Protein AF-T1DB58-F1 (afdb_monomer)

Secondary structure (DSSP, 8-state):
--HHHHS-HHHHHHHHHHHHHHHHHHHHTSTTTT-S-SSHHHHHHHHHHHHHH-SS--S-------TTSS----S-GGGG-HHHHHTTSSPPPHHHHHHHHHHHHHHHHHHHHHHHHHHHHHHHTTTTTEEEEEEE-S---EESGGG-EES-SS--HHHH---EEEEEEETTEE-S------S---GGGHHHHHHHHHT-

InterPro domains:
  IPR000917 Sulfatase, N-terminal [PF00884] (45-165)
  IPR017850 Alkaline-phosphatase-like, core domain superfamily [G3DSA:3.40.720.10] (11-200)
  IPR017850 Alkaline-phosphatase-like, core domain superfamily [SSF53649] (37-194)
  IPR052701 Glycosaminoglycan & Ulvan Degrading Sulfatases [PTHR43751] (24-197)

pLDDT: mean 89.97, std 7.17, range [60.62, 98.44]

Mean predicted aligned error: 5.88 Å

Foldseek 3Di:
DDPCVVDPPVVVLVVVLVVLQVVLVVLLPDPQLADQANCLVVQLVVLLVVLVVDPDQDPDDDDDGCNLADRFNDPRSSLSVQVCCLVVSDNDDPVSLVRRVVSSVSSVVSVVVSVVSSVVSCLVSCNQQFDKDWDKDPWAADSCVVSHGGQDPDCDCRTPVMDIDIFGHHRSDTPDDDDDDPDDDDPVCVVVVVVVVSVD

Structure (mmCIF, N/CA/C/O backbone):
data_AF-T1DB58-F1
#
_entry.id   AF-T1DB58-F1
#
loop_
_atom_site.group_PDB
_atom_site.id
_atom_site.type_symbol
_atom_site.label_atom_id
_atom_site.label_alt_id
_atom_site.label_comp_id
_atom_site.label_asym_id
_atom_site.label_entity_id
_atom_site.label_seq_id
_atom_site.pdbx_PDB_ins_code
_atom_site.Cartn_x
_atom_site.Cartn_y
_atom_site.Cartn_z
_atom_site.occupancy
_atom_site.B_iso_or_equiv
_atom_site.auth_seq_id
_atom_site.auth_comp_id
_atom_site.auth_asym_id
_atom_site.auth_atom_id
_atom_site.pdbx_PDB_model_num
ATOM 1 N N . CYS A 1 1 ? 6.292 19.773 -40.927 1.00 60.62 1 CYS A N 1
ATOM 2 C CA . CYS A 1 1 ? 7.443 18.849 -40.973 1.00 60.62 1 CYS A CA 1
ATOM 3 C C . CYS A 1 1 ? 7.773 18.470 -39.534 1.00 60.62 1 CYS A C 1
ATOM 5 O O . CYS A 1 1 ? 8.140 19.358 -38.776 1.00 60.62 1 CYS A O 1
ATOM 7 N N . THR A 1 2 ? 7.511 17.235 -39.106 1.00 72.69 2 THR A N 1
ATOM 8 C CA . THR A 1 2 ? 7.819 16.791 -37.736 1.00 72.69 2 THR A CA 1
ATOM 9 C C . THR A 1 2 ? 9.251 16.266 -37.673 1.00 72.69 2 THR A C 1
ATOM 11 O O . THR A 1 2 ? 9.782 15.791 -38.675 1.00 72.69 2 THR A O 1
ATOM 14 N N . LEU A 1 3 ? 9.875 16.316 -36.494 1.00 69.31 3 LEU A N 1
ATOM 15 C CA . LEU A 1 3 ? 11.203 15.729 -36.254 1.00 69.31 3 LEU A CA 1
ATOM 16 C C . LEU A 1 3 ? 11.283 14.259 -36.704 1.00 69.31 3 LEU A C 1
ATOM 18 O O . LEU A 1 3 ? 12.296 13.851 -37.264 1.00 69.31 3 LEU A O 1
ATOM 22 N N . SER A 1 4 ? 10.192 13.501 -36.548 1.00 70.75 4 SER A N 1
ATOM 23 C CA . SER A 1 4 ? 10.060 12.105 -36.993 1.00 70.75 4 SER A CA 1
ATOM 24 C C . SER A 1 4 ? 10.168 11.908 -38.508 1.00 70.75 4 SER A C 1
ATOM 26 O O . SER A 1 4 ? 10.484 10.814 -38.955 1.00 70.75 4 SER A O 1
ATOM 28 N N . ASN A 1 5 ? 9.901 12.949 -39.302 1.00 76.00 5 ASN A N 1
ATOM 29 C CA . ASN A 1 5 ? 9.994 12.894 -40.764 1.00 76.00 5 ASN A CA 1
ATOM 30 C C . ASN A 1 5 ? 11.391 13.287 -41.268 1.00 76.00 5 ASN A C 1
ATOM 32 O O . ASN A 1 5 ? 11.675 13.139 -42.451 1.00 76.00 5 ASN A O 1
ATOM 36 N N . ILE A 1 6 ? 12.237 13.828 -40.384 1.00 80.00 6 ILE A N 1
ATOM 37 C CA . ILE A 1 6 ? 13.576 14.340 -40.702 1.00 80.00 6 ILE A CA 1
ATOM 38 C C . ILE A 1 6 ? 14.654 13.395 -40.159 1.00 80.00 6 ILE A C 1
ATOM 40 O O . ILE A 1 6 ? 15.687 13.204 -40.796 1.00 80.00 6 ILE A O 1
ATOM 44 N N . ILE A 1 7 ? 14.423 12.796 -38.989 1.00 79.25 7 ILE A N 1
ATOM 45 C CA . ILE A 1 7 ? 15.379 11.925 -38.304 1.00 79.25 7 ILE A CA 1
ATOM 46 C C . ILE A 1 7 ? 14.847 10.482 -38.323 1.00 79.25 7 ILE A C 1
ATOM 48 O O . ILE A 1 7 ? 13.718 10.263 -37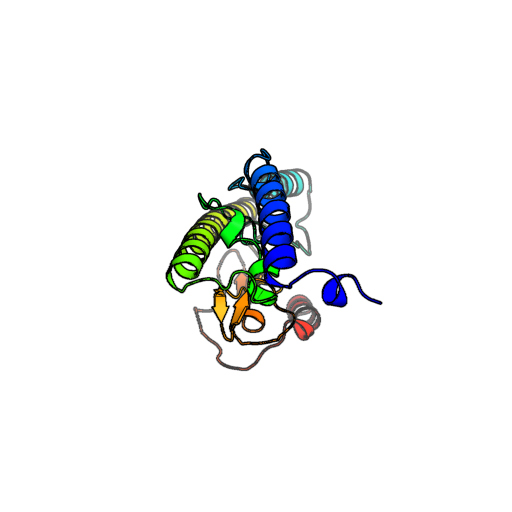.882 1.00 79.25 7 ILE A O 1
ATOM 52 N N . PRO A 1 8 ? 15.642 9.490 -38.775 1.00 86.19 8 PRO A N 1
ATOM 53 C CA . PRO A 1 8 ? 15.274 8.077 -38.704 1.00 86.19 8 PRO A CA 1
ATOM 54 C C . PRO A 1 8 ? 14.844 7.648 -37.294 1.00 86.19 8 PRO A C 1
ATOM 56 O O . PRO A 1 8 ? 15.510 7.991 -36.313 1.00 86.19 8 PRO A O 1
ATOM 59 N N . SER A 1 9 ? 13.782 6.841 -37.192 1.00 82.25 9 SER A N 1
ATOM 60 C CA . SER A 1 9 ? 13.232 6.353 -35.914 1.00 82.25 9 SER A CA 1
ATOM 61 C C . SER A 1 9 ? 14.290 5.697 -35.026 1.00 82.25 9 SER A C 1
ATOM 63 O O . SER A 1 9 ? 14.399 6.044 -33.858 1.00 82.25 9 SER A O 1
ATOM 65 N N . LEU A 1 10 ? 15.173 4.875 -35.601 1.00 83.94 10 LEU A N 1
ATOM 66 C CA . LEU A 1 10 ? 16.280 4.229 -34.883 1.00 83.94 10 LEU A CA 1
ATOM 67 C C . LEU A 1 10 ? 17.203 5.222 -34.152 1.00 83.94 10 LEU A C 1
ATOM 69 O O . LEU A 1 10 ? 17.728 4.920 -33.078 1.00 83.94 10 LEU A O 1
ATOM 73 N N . ILE A 1 11 ? 17.416 6.413 -34.720 1.00 85.69 11 ILE A N 1
ATOM 74 C CA . ILE A 1 11 ? 18.235 7.456 -34.090 1.00 85.69 11 ILE A CA 1
ATOM 75 C C . ILE A 1 11 ? 17.457 8.106 -32.943 1.00 85.69 11 ILE A C 1
ATOM 77 O O . ILE A 1 11 ? 18.017 8.288 -31.860 1.00 85.69 11 ILE A O 1
ATOM 81 N N . LEU A 1 12 ? 16.171 8.408 -33.152 1.00 83.94 12 LEU A N 1
ATOM 82 C CA . LEU A 1 12 ? 15.295 8.965 -32.118 1.00 83.94 12 LEU A CA 1
ATOM 83 C C . LEU A 1 12 ? 15.146 8.007 -30.928 1.00 83.94 12 LEU A C 1
ATOM 85 O O . LEU A 1 12 ? 15.305 8.440 -29.787 1.00 83.94 12 LEU A O 1
ATOM 89 N N . ASP A 1 13 ? 14.957 6.714 -31.184 1.00 88.75 13 ASP A N 1
ATOM 90 C CA . ASP A 1 13 ? 14.854 5.669 -30.163 1.00 88.75 13 ASP A CA 1
ATOM 91 C C . ASP A 1 13 ? 16.155 5.554 -29.365 1.00 88.75 13 ASP A C 1
ATOM 93 O O . ASP A 1 13 ? 16.144 5.550 -28.134 1.00 88.75 13 ASP A O 1
ATOM 97 N N . SER A 1 14 ? 17.307 5.558 -30.045 1.00 88.75 14 SER A N 1
ATOM 98 C CA . SER A 1 14 ? 18.619 5.542 -29.387 1.00 88.75 14 SER A CA 1
ATOM 99 C C . SER A 1 14 ? 18.835 6.766 -28.491 1.00 88.75 14 SER A C 1
ATOM 101 O O . SER A 1 14 ? 19.331 6.644 -27.365 1.00 88.75 14 SER A O 1
ATOM 103 N N . MET A 1 15 ? 18.444 7.957 -28.959 1.00 88.06 15 MET A N 1
ATOM 104 C CA . MET A 1 15 ? 18.504 9.190 -28.169 1.00 88.06 15 MET A CA 1
ATOM 105 C C . MET A 1 15 ? 17.563 9.132 -26.963 1.00 88.06 15 MET A C 1
ATOM 107 O O . MET A 1 15 ? 17.976 9.480 -25.853 1.00 88.06 15 MET A O 1
ATOM 111 N N . TYR A 1 16 ? 16.334 8.651 -27.158 1.00 89.69 16 TYR A N 1
ATOM 112 C CA . TYR A 1 16 ? 15.346 8.505 -26.097 1.00 89.69 16 TYR A CA 1
ATOM 113 C C . TYR A 1 16 ? 15.821 7.516 -25.029 1.00 89.69 16 TYR A C 1
ATOM 115 O O . TYR A 1 16 ? 15.868 7.870 -23.854 1.00 89.69 16 TYR A O 1
ATOM 123 N N . ILE A 1 17 ? 16.301 6.331 -25.418 1.00 89.50 17 ILE A N 1
ATOM 124 C CA . ILE A 1 17 ? 16.874 5.340 -24.494 1.00 89.50 17 ILE A CA 1
ATOM 125 C C . ILE A 1 17 ? 18.026 5.948 -23.688 1.00 89.50 17 ILE A C 1
ATOM 127 O O . ILE A 1 17 ? 18.074 5.775 -22.471 1.00 89.50 17 ILE A O 1
ATOM 131 N N . LYS A 1 18 ? 18.955 6.676 -24.324 1.00 90.00 18 LYS A N 1
ATOM 132 C CA . LYS A 1 18 ? 20.074 7.326 -23.615 1.00 90.00 18 LYS A CA 1
ATOM 133 C C . LYS A 1 18 ? 19.585 8.342 -22.582 1.00 90.00 18 LYS A C 1
ATOM 135 O O . LYS A 1 18 ? 20.097 8.358 -21.462 1.00 90.00 18 LYS A O 1
ATOM 140 N N . LEU A 1 19 ? 18.593 9.160 -22.938 1.00 90.31 19 LEU A N 1
ATOM 141 C CA . LEU A 1 19 ? 17.983 10.126 -22.023 1.00 90.31 19 LEU A CA 1
ATOM 142 C C . LEU A 1 19 ? 17.326 9.416 -20.833 1.00 90.31 19 LEU A C 1
ATOM 144 O O . LEU A 1 19 ? 17.635 9.729 -19.683 1.00 90.31 19 LEU A O 1
ATOM 148 N N . ARG A 1 20 ? 16.477 8.422 -21.106 1.00 90.50 20 ARG A N 1
ATOM 149 C CA . ARG A 1 20 ? 15.757 7.646 -20.090 1.00 90.50 20 ARG A CA 1
ATOM 150 C C . ARG A 1 20 ? 16.713 6.879 -19.171 1.00 90.50 20 ARG A C 1
ATOM 152 O O . ARG A 1 20 ? 16.542 6.941 -17.961 1.00 90.50 20 ARG A O 1
ATOM 159 N N . LYS A 1 21 ? 17.790 6.280 -19.700 1.00 86.69 21 LYS A N 1
ATOM 160 C CA . LYS A 1 21 ? 18.876 5.667 -18.903 1.00 86.69 21 LYS A CA 1
ATOM 161 C C . LYS A 1 21 ? 19.520 6.658 -17.940 1.00 86.69 21 LYS A C 1
ATOM 163 O O . LYS A 1 21 ? 19.723 6.335 -16.774 1.00 86.69 21 LYS A O 1
ATOM 168 N N . LYS A 1 22 ? 19.839 7.867 -18.413 1.00 87.06 22 LYS A N 1
ATOM 169 C CA . LYS A 1 22 ? 20.440 8.911 -17.571 1.00 87.06 22 LYS A CA 1
ATOM 170 C C . LYS A 1 22 ? 19.492 9.336 -16.446 1.00 87.06 22 LYS A C 1
ATOM 172 O O . LYS A 1 22 ? 19.934 9.489 -15.310 1.00 87.06 22 LYS A O 1
ATOM 177 N N . MET A 1 23 ? 18.202 9.487 -16.750 1.00 86.00 23 MET A N 1
ATOM 178 C CA . MET A 1 23 ? 17.174 9.801 -15.752 1.00 86.00 23 MET A CA 1
ATOM 179 C C . MET A 1 23 ? 17.003 8.664 -14.739 1.00 86.00 23 MET A C 1
ATOM 181 O O . MET A 1 23 ? 17.049 8.915 -13.540 1.00 86.00 23 MET A O 1
ATOM 185 N N . ALA A 1 24 ? 16.879 7.419 -15.207 1.00 83.62 24 ALA A N 1
ATOM 186 C CA . ALA A 1 24 ? 16.743 6.239 -14.358 1.00 83.62 24 ALA A CA 1
ATOM 187 C C . ALA A 1 24 ? 17.937 6.086 -13.407 1.00 83.62 24 ALA A C 1
ATOM 189 O O . ALA A 1 24 ? 17.740 5.870 -12.216 1.00 83.62 24 ALA A O 1
ATOM 190 N N . LYS A 1 25 ? 19.164 6.299 -13.905 1.00 80.25 25 LYS A N 1
ATOM 191 C CA . LYS A 1 25 ? 20.378 6.304 -13.082 1.00 80.25 25 LYS A CA 1
ATOM 192 C C . LYS A 1 25 ? 20.322 7.376 -11.987 1.00 80.25 25 LYS A C 1
ATOM 194 O O . LYS A 1 25 ? 20.502 7.062 -10.815 1.00 80.25 25 LYS A O 1
ATOM 199 N N . SER A 1 26 ? 19.987 8.616 -12.347 1.00 79.69 26 SER A N 1
ATOM 200 C CA . SER A 1 26 ? 19.846 9.709 -11.373 1.00 79.69 26 SER A CA 1
ATOM 201 C C . SER A 1 26 ? 18.793 9.412 -10.302 1.00 79.69 26 SER A C 1
ATOM 203 O O . SER A 1 26 ? 18.966 9.799 -9.151 1.00 79.69 26 SER A O 1
ATOM 205 N N . VAL A 1 27 ? 17.701 8.742 -10.675 1.00 75.06 27 VAL A N 1
ATOM 206 C CA . VAL A 1 27 ? 16.652 8.320 -9.744 1.00 75.06 27 VAL A CA 1
ATOM 207 C C . VAL A 1 27 ? 17.150 7.177 -8.855 1.00 75.06 27 VAL A C 1
ATOM 209 O O . VAL A 1 27 ? 16.931 7.228 -7.650 1.00 75.06 27 VAL A O 1
ATOM 212 N N . SER A 1 28 ? 17.870 6.192 -9.395 1.00 73.81 28 SER A N 1
ATOM 213 C CA . SER A 1 28 ? 18.427 5.076 -8.614 1.00 73.81 28 SER A CA 1
ATOM 214 C C . SER A 1 28 ? 19.486 5.487 -7.592 1.00 73.81 28 SER A C 1
ATOM 216 O O . SER A 1 28 ? 19.578 4.884 -6.529 1.00 73.81 28 SER A O 1
ATOM 218 N N . GLU A 1 29 ? 20.262 6.527 -7.901 1.00 76.69 29 GLU A N 1
ATOM 219 C CA . GLU A 1 29 ? 21.313 7.067 -7.030 1.00 76.69 29 GLU A CA 1
ATOM 220 C C . GLU A 1 29 ? 20.755 8.036 -5.974 1.00 76.69 29 GLU A C 1
ATOM 222 O O . GLU A 1 29 ? 21.476 8.464 -5.073 1.00 76.69 29 GLU A O 1
ATOM 227 N N . SER A 1 30 ? 19.469 8.389 -6.063 1.00 75.88 30 SER A N 1
ATOM 228 C CA . SER A 1 30 ? 18.805 9.216 -5.061 1.00 75.88 30 SER A CA 1
ATOM 229 C C . SER A 1 30 ? 18.588 8.415 -3.771 1.00 75.88 30 SER A C 1
ATOM 231 O O . SER A 1 30 ? 18.045 7.307 -3.787 1.00 75.88 30 SER A O 1
ATOM 233 N N . ASN A 1 31 ? 18.979 9.003 -2.636 1.00 62.38 31 ASN A N 1
ATOM 234 C CA . ASN A 1 31 ? 18.965 8.343 -1.327 1.00 62.38 31 ASN A CA 1
ATOM 235 C C . ASN A 1 31 ? 17.578 7.852 -0.878 1.00 62.38 31 ASN A C 1
ATOM 237 O O . ASN A 1 31 ? 17.508 7.013 0.018 1.00 62.38 31 ASN A O 1
ATOM 241 N N . ASP A 1 32 ? 16.489 8.359 -1.463 1.00 68.19 32 ASP A N 1
ATOM 242 C CA . ASP A 1 32 ? 15.117 8.066 -1.034 1.00 68.19 32 ASP A CA 1
ATOM 243 C C . ASP A 1 32 ? 14.381 7.060 -1.929 1.00 68.19 32 ASP A C 1
ATOM 245 O O . ASP A 1 32 ? 13.476 6.373 -1.454 1.00 68.19 32 ASP A O 1
ATOM 249 N N . THR A 1 33 ? 14.780 6.915 -3.196 1.00 67.25 33 THR A N 1
ATOM 250 C CA . THR A 1 33 ? 14.003 6.175 -4.210 1.00 67.25 33 THR A CA 1
ATOM 251 C C . THR A 1 33 ? 13.763 4.719 -3.820 1.00 67.25 33 THR A C 1
ATOM 253 O O . THR A 1 33 ? 12.646 4.206 -3.932 1.00 67.25 33 THR A O 1
ATOM 256 N N . TYR A 1 34 ? 14.809 4.045 -3.345 1.00 77.81 34 TYR A N 1
ATOM 257 C CA . TYR A 1 34 ? 14.770 2.617 -3.037 1.00 77.81 34 TYR A CA 1
ATOM 258 C C . TYR A 1 34 ? 14.712 2.313 -1.547 1.00 77.81 34 TYR A C 1
ATOM 260 O O . TYR A 1 34 ? 14.799 1.143 -1.172 1.00 77.81 34 TYR A O 1
ATOM 268 N N . LYS A 1 35 ? 14.498 3.317 -0.687 1.00 83.50 35 LYS A N 1
ATOM 269 C CA . LYS A 1 35 ? 14.331 3.074 0.750 1.00 83.50 35 LYS A CA 1
ATOM 270 C C . LYS A 1 35 ? 13.250 2.032 0.985 1.00 83.50 35 LYS A C 1
ATOM 272 O O . LYS A 1 35 ? 12.155 2.139 0.432 1.00 83.50 35 LYS A O 1
ATOM 277 N N . LEU A 1 36 ? 13.582 1.009 1.774 1.00 86.75 36 LEU A N 1
ATOM 278 C CA . LEU A 1 36 ? 12.643 -0.054 2.124 1.00 86.75 36 LEU A CA 1
ATOM 279 C C . LEU A 1 36 ? 11.459 0.517 2.917 1.00 86.75 36 LEU A C 1
ATOM 281 O O . LEU A 1 36 ? 10.307 0.283 2.569 1.00 86.75 36 LEU A O 1
ATOM 285 N N . ASP A 1 37 ? 11.768 1.334 3.928 1.00 92.31 37 ASP A N 1
ATOM 286 C CA . ASP A 1 37 ? 10.782 2.124 4.660 1.00 92.31 37 ASP A CA 1
ATOM 287 C C . ASP A 1 37 ? 10.493 3.435 3.928 1.00 92.31 37 ASP A C 1
ATOM 289 O O . ASP A 1 37 ? 11.397 4.255 3.748 1.00 92.31 37 ASP A O 1
ATOM 293 N N . ARG A 1 38 ? 9.234 3.635 3.536 1.00 91.31 38 ARG A N 1
ATOM 294 C CA . ARG A 1 38 ? 8.768 4.854 2.865 1.00 91.31 38 ARG A CA 1
ATOM 295 C C . ARG A 1 38 ? 7.853 5.690 3.759 1.00 91.31 38 ARG A C 1
ATOM 297 O O . ARG A 1 38 ? 7.027 6.451 3.270 1.00 91.31 38 ARG A O 1
ATOM 304 N N . GLY A 1 39 ? 8.010 5.560 5.074 1.00 94.00 39 GLY A N 1
ATOM 305 C CA . GLY A 1 39 ? 7.237 6.303 6.060 1.00 94.00 39 GLY A CA 1
ATOM 306 C C . GLY A 1 39 ? 6.379 5.431 6.967 1.00 94.00 39 GLY A C 1
ATOM 307 O O . GLY A 1 39 ? 5.943 5.940 7.992 1.00 94.00 39 GLY A O 1
ATOM 308 N N . SER A 1 40 ? 6.175 4.137 6.692 1.00 96.50 40 SER A N 1
ATOM 309 C CA . SER A 1 40 ? 5.395 3.246 7.574 1.00 96.50 40 SER A CA 1
ATOM 310 C C . SER A 1 40 ? 5.839 3.269 9.037 1.00 96.50 40 SER A C 1
ATOM 312 O O . SER A 1 40 ? 4.991 3.348 9.927 1.00 96.50 40 SER A O 1
ATOM 314 N N . LYS A 1 41 ? 7.148 3.253 9.330 1.00 97.12 41 LYS A N 1
ATOM 315 C CA . LYS A 1 41 ? 7.634 3.404 10.716 1.00 97.12 41 LYS A CA 1
ATOM 316 C C . LYS A 1 41 ? 7.223 4.736 11.333 1.00 97.12 41 LYS A C 1
ATOM 318 O O . LYS A 1 41 ? 6.857 4.776 12.508 1.00 97.12 41 LYS A O 1
ATOM 323 N N . LEU A 1 42 ? 7.290 5.820 10.562 1.00 97.00 42 LEU A N 1
ATOM 324 C CA . LEU A 1 42 ? 6.898 7.148 11.024 1.00 97.00 42 LEU A CA 1
ATOM 325 C C . LEU A 1 42 ? 5.381 7.230 11.244 1.00 97.00 42 LEU A C 1
ATOM 327 O O . LEU A 1 42 ? 4.956 7.718 12.287 1.00 97.00 42 LEU A O 1
ATOM 331 N N . THR A 1 43 ? 4.584 6.672 10.330 1.00 97.62 43 THR A N 1
ATOM 332 C CA . THR A 1 43 ? 3.128 6.518 10.461 1.00 97.62 43 THR A CA 1
ATOM 333 C C . THR A 1 43 ? 2.775 5.781 11.752 1.00 97.62 43 THR A C 1
ATOM 335 O O . THR A 1 43 ? 2.009 6.296 12.565 1.00 97.62 43 THR A O 1
ATOM 338 N N . ASN A 1 44 ? 3.403 4.631 12.012 1.00 98.19 44 ASN A N 1
ATOM 339 C CA . ASN A 1 44 ? 3.163 3.851 13.228 1.00 98.19 44 ASN A CA 1
ATOM 340 C C . ASN A 1 44 ? 3.609 4.599 14.495 1.00 98.19 44 ASN A C 1
ATOM 342 O O . ASN A 1 44 ? 2.931 4.554 15.522 1.00 98.19 44 ASN A O 1
ATOM 346 N N . LYS A 1 45 ? 4.731 5.326 14.435 1.00 97.94 45 LYS A N 1
ATOM 347 C CA . LYS A 1 45 ? 5.196 6.172 15.543 1.00 97.94 45 LYS A CA 1
ATOM 348 C C . LYS A 1 45 ? 4.190 7.282 15.858 1.00 97.94 45 LYS A C 1
ATOM 350 O O . LYS A 1 45 ? 3.905 7.526 17.029 1.00 97.94 45 LYS A O 1
ATOM 355 N N . HIS A 1 46 ? 3.654 7.947 14.837 1.00 96.44 46 HIS A N 1
ATOM 356 C CA . HIS A 1 46 ? 2.642 8.989 15.008 1.00 96.44 46 HIS A CA 1
ATOM 357 C C . HIS A 1 46 ? 1.330 8.425 15.553 1.00 96.44 46 HIS A C 1
ATOM 359 O O . HIS A 1 46 ? 0.748 9.045 16.438 1.00 96.44 46 HIS A O 1
ATOM 365 N N . LEU A 1 47 ? 0.915 7.234 15.109 1.00 96.31 47 LEU A N 1
ATOM 366 C CA . LEU A 1 47 ? -0.232 6.526 15.678 1.00 96.31 47 LEU A CA 1
ATOM 367 C C . LEU A 1 47 ? -0.063 6.314 17.188 1.00 96.31 47 LEU A C 1
ATOM 369 O O . LEU A 1 47 ? -0.922 6.724 17.964 1.00 96.31 47 LEU A O 1
ATOM 373 N N . LEU A 1 48 ? 1.057 5.723 17.614 1.00 96.44 48 LEU A N 1
ATOM 374 C CA . LEU A 1 48 ? 1.321 5.479 19.035 1.00 96.44 48 LEU A CA 1
ATOM 375 C C . LEU A 1 48 ? 1.355 6.787 19.837 1.00 96.44 48 LEU A C 1
ATOM 377 O O . LEU A 1 48 ? 0.752 6.881 20.903 1.00 96.44 48 LEU A O 1
ATOM 381 N N . SER A 1 49 ? 2.030 7.814 19.314 1.00 95.44 49 SER A N 1
ATOM 382 C CA . SER A 1 49 ? 2.087 9.127 19.963 1.00 95.44 49 SER A CA 1
ATOM 383 C C . SER A 1 49 ? 0.701 9.757 20.105 1.00 95.44 49 SER A C 1
ATOM 385 O O . SER A 1 49 ? 0.406 10.369 21.129 1.00 95.44 49 SER A O 1
ATOM 387 N N . TYR A 1 50 ? -0.154 9.620 19.093 1.00 94.44 50 TYR A N 1
ATOM 388 C CA . TYR A 1 50 ? -1.522 10.120 19.135 1.00 94.44 50 TYR A CA 1
ATOM 389 C C . TYR A 1 50 ? -2.340 9.399 20.214 1.00 94.44 50 TYR A C 1
ATOM 391 O O . TYR A 1 50 ? -2.949 10.055 21.056 1.00 94.44 50 TYR A O 1
ATOM 399 N N . LEU A 1 51 ? -2.293 8.066 20.251 1.00 94.31 51 LEU A N 1
ATOM 400 C CA . LEU A 1 51 ? -3.061 7.266 21.210 1.00 94.31 51 LEU A CA 1
ATOM 401 C C . LEU A 1 51 ? -2.610 7.486 22.661 1.00 94.31 51 LEU A C 1
ATOM 403 O O . LEU A 1 51 ? -3.442 7.500 23.557 1.00 94.31 51 LEU A O 1
ATOM 407 N N . ASN A 1 52 ? -1.321 7.748 22.894 1.00 92.44 52 ASN A N 1
ATOM 408 C CA . ASN A 1 52 ? -0.800 8.037 24.235 1.00 92.44 52 ASN A CA 1
ATOM 409 C C . ASN A 1 52 ? -1.154 9.440 24.759 1.00 92.44 52 ASN A C 1
ATOM 411 O O . ASN A 1 52 ? -0.987 9.702 25.946 1.00 92.44 52 ASN A O 1
ATOM 415 N N . THR A 1 53 ? -1.581 10.365 23.894 1.00 89.31 53 THR A N 1
ATOM 416 C CA . THR A 1 53 ? -1.855 11.766 24.279 1.00 89.31 53 THR A CA 1
ATOM 417 C C . THR A 1 53 ? -3.341 12.079 24.426 1.00 89.31 53 THR A C 1
ATOM 419 O O . THR A 1 53 ? -3.695 13.173 24.866 1.00 89.31 53 THR A O 1
ATOM 422 N N . LYS A 1 54 ? -4.227 11.153 24.048 1.00 80.75 54 LYS A N 1
ATOM 423 C CA . LYS A 1 54 ? -5.678 11.347 24.093 1.00 80.75 54 LYS A CA 1
ATOM 424 C C . LYS A 1 54 ? -6.297 10.521 25.213 1.00 80.75 54 LYS A C 1
ATOM 426 O O . LYS A 1 54 ? -5.996 9.347 25.367 1.00 80.75 54 LYS A O 1
ATOM 431 N N . ASN A 1 55 ? -7.209 11.149 25.955 1.00 75.50 55 ASN A N 1
ATOM 432 C CA . ASN A 1 55 ? -7.974 10.486 27.016 1.00 75.50 55 ASN A CA 1
ATOM 433 C C . ASN A 1 55 ? -9.149 9.659 26.472 1.00 75.50 55 ASN A C 1
ATOM 435 O O . ASN A 1 55 ? -9.695 8.826 27.188 1.00 75.50 55 ASN A O 1
ATOM 439 N N . GLU A 1 56 ? -9.548 9.891 25.220 1.00 80.12 56 GLU A N 1
ATOM 440 C CA . GLU A 1 56 ? -10.651 9.188 24.571 1.00 80.12 56 GLU A CA 1
ATOM 441 C C . GLU A 1 56 ? -10.151 8.366 23.386 1.00 80.12 56 GLU A C 1
ATOM 443 O O . GLU A 1 56 ? -9.260 8.789 22.644 1.00 80.12 56 GLU A O 1
ATOM 448 N N . SER A 1 57 ? -10.768 7.200 23.185 1.00 80.19 57 SER A N 1
ATOM 449 C CA . SER A 1 57 ? -10.485 6.356 22.024 1.00 80.19 57 SER A CA 1
ATOM 450 C C . SER A 1 57 ? -11.001 7.012 20.736 1.00 80.19 57 SER A C 1
ATOM 452 O O . SER A 1 57 ? -12.158 7.450 20.698 1.00 80.19 57 SER A O 1
ATOM 454 N N . PRO A 1 58 ? -10.189 7.067 19.663 1.00 86.88 58 PRO A N 1
ATOM 455 C CA . PRO A 1 58 ? -10.617 7.645 18.395 1.00 86.88 58 PRO A CA 1
ATOM 456 C C . PRO A 1 58 ? -11.780 6.855 17.793 1.00 86.88 58 PRO A C 1
ATOM 458 O O . PRO A 1 58 ? -11.803 5.628 17.830 1.00 86.88 58 PRO A O 1
ATOM 461 N N . LYS A 1 59 ? -12.733 7.570 17.188 1.00 88.62 59 LYS A N 1
ATOM 462 C CA . LYS A 1 59 ? -13.892 6.960 16.514 1.00 88.62 59 LYS A CA 1
ATOM 463 C C . LYS A 1 59 ? -13.575 6.451 15.107 1.00 88.62 59 LYS A C 1
ATOM 465 O O . LYS A 1 59 ? -14.296 5.609 14.587 1.00 88.62 59 LYS A O 1
ATOM 470 N N . PHE A 1 60 ? -12.515 6.969 14.489 1.00 92.69 60 PHE A N 1
ATOM 471 C CA . PHE A 1 60 ? -12.081 6.586 13.152 1.00 92.69 60 PHE A CA 1
ATOM 472 C C . PHE A 1 60 ? -10.580 6.831 12.993 1.00 92.69 60 PHE A C 1
ATOM 474 O O . PHE A 1 60 ? -10.072 7.876 13.401 1.00 92.69 60 PHE A O 1
ATOM 481 N N . ILE A 1 61 ? -9.881 5.874 12.385 1.00 94.62 61 ILE A N 1
ATOM 482 C CA . ILE A 1 61 ? -8.465 5.977 12.033 1.00 94.62 61 ILE A CA 1
ATOM 483 C C . ILE A 1 61 ? -8.326 5.551 10.574 1.00 94.62 61 ILE A C 1
ATOM 485 O O . ILE A 1 61 ? -8.755 4.461 10.200 1.00 94.62 61 ILE A O 1
ATOM 489 N N . PHE A 1 62 ? -7.678 6.390 9.770 1.00 95.69 62 PHE A N 1
ATOM 490 C CA . PHE A 1 62 ? -7.250 6.046 8.420 1.00 95.69 62 PHE A CA 1
ATOM 491 C C . PHE A 1 62 ? -5.725 6.014 8.373 1.00 95.69 62 PHE A C 1
ATOM 493 O O . PHE A 1 62 ? -5.069 6.983 8.754 1.00 95.69 62 PHE A O 1
ATOM 500 N N . MET A 1 63 ? -5.166 4.897 7.914 1.00 96.44 63 MET A N 1
ATOM 501 C CA . MET A 1 63 ? -3.729 4.721 7.719 1.00 96.44 63 MET A CA 1
ATOM 502 C C . MET A 1 63 ? -3.479 4.364 6.263 1.00 96.44 63 MET A C 1
ATOM 504 O O . MET A 1 63 ? -4.090 3.432 5.746 1.00 96.44 63 MET A O 1
ATOM 508 N N . ASN A 1 64 ? -2.576 5.103 5.625 1.00 96.38 64 ASN A N 1
ATOM 509 C CA . ASN A 1 64 ? -2.124 4.828 4.269 1.00 96.38 64 ASN A CA 1
ATOM 510 C C . ASN A 1 64 ? -0.644 4.434 4.291 1.00 96.38 64 ASN A C 1
ATOM 512 O O . ASN A 1 64 ? 0.163 5.080 4.965 1.00 96.38 64 ASN A O 1
ATOM 516 N N . TYR A 1 65 ? -0.310 3.392 3.541 1.00 96.44 65 TYR A N 1
ATOM 517 C CA . TYR A 1 65 ? 1.028 2.833 3.414 1.00 96.44 65 TYR A CA 1
ATOM 518 C C . TYR A 1 65 ? 1.413 2.800 1.934 1.00 96.44 65 TYR A C 1
ATOM 520 O O . TYR A 1 65 ? 0.620 2.380 1.099 1.00 96.44 65 TYR A O 1
ATOM 528 N N . ILE A 1 66 ? 2.632 3.232 1.608 1.00 93.50 66 ILE A N 1
ATOM 529 C CA . ILE A 1 66 ? 3.110 3.393 0.219 1.00 93.50 66 ILE A CA 1
ATOM 530 C C . ILE A 1 66 ? 4.294 2.470 -0.111 1.00 93.50 66 ILE A C 1
ATOM 532 O O . ILE A 1 66 ? 4.955 2.612 -1.140 1.00 93.50 66 ILE A O 1
ATOM 536 N N . GLU A 1 67 ? 4.589 1.522 0.779 1.00 92.94 67 GLU A N 1
ATOM 537 C CA . GLU A 1 67 ? 5.745 0.624 0.716 1.00 92.94 67 GLU A CA 1
ATOM 538 C C . GLU A 1 67 ? 5.806 -0.201 -0.577 1.00 92.94 67 GLU A C 1
ATOM 540 O O . GLU A 1 67 ? 6.904 -0.478 -1.060 1.00 92.94 67 GLU A O 1
ATOM 545 N N . ALA A 1 68 ? 4.647 -0.572 -1.135 1.00 92.00 68 ALA A N 1
ATOM 546 C CA . ALA A 1 68 ? 4.520 -1.435 -2.312 1.00 92.00 68 ALA A CA 1
ATOM 547 C C . ALA A 1 68 ? 4.488 -0.685 -3.663 1.00 92.00 68 ALA A C 1
ATOM 549 O O . ALA A 1 68 ? 4.590 -1.321 -4.718 1.00 92.00 68 ALA A O 1
ATOM 550 N N . HIS A 1 69 ? 4.370 0.648 -3.634 1.00 91.31 69 HIS A N 1
ATOM 551 C CA . HIS A 1 69 ? 4.373 1.511 -4.822 1.00 91.31 69 HIS A CA 1
ATOM 552 C C . HIS A 1 69 ? 5.704 1.394 -5.596 1.00 91.31 69 HIS A C 1
ATOM 554 O O . HIS A 1 69 ? 6.716 0.999 -5.011 1.00 91.31 69 HIS A O 1
ATOM 560 N N . GLU A 1 70 ? 5.753 1.736 -6.891 1.00 85.62 70 GLU A N 1
ATOM 561 C CA . GLU A 1 70 ? 6.952 1.520 -7.720 1.00 85.62 70 GLU A CA 1
ATOM 562 C C . GLU A 1 70 ? 8.229 2.217 -7.203 1.00 85.62 70 GLU A C 1
ATOM 564 O O . GLU A 1 70 ? 8.195 3.111 -6.352 1.00 85.62 70 GLU A O 1
ATOM 569 N N . GLY A 1 71 ? 9.389 1.787 -7.711 1.00 85.50 71 GLY A N 1
ATOM 570 C CA . GLY A 1 71 ? 10.717 2.150 -7.203 1.00 85.50 71 GLY A CA 1
ATOM 571 C C . GLY A 1 71 ? 11.316 1.010 -6.378 1.00 85.50 71 GLY A C 1
ATOM 572 O O . GLY A 1 71 ? 11.592 1.131 -5.185 1.00 85.50 71 GLY A O 1
ATOM 573 N N . TYR A 1 72 ? 11.489 -0.130 -7.029 1.00 87.81 72 TYR A N 1
ATOM 574 C CA . TYR A 1 72 ? 12.040 -1.345 -6.460 1.00 87.81 72 TYR A CA 1
ATOM 575 C C . TYR A 1 72 ? 13.576 -1.351 -6.542 1.00 87.81 72 TYR A C 1
ATOM 577 O O . TYR A 1 72 ? 14.134 -0.812 -7.499 1.00 87.81 72 TYR A O 1
ATOM 585 N N . PRO A 1 73 ? 14.277 -1.961 -5.569 1.00 80.44 73 PRO A N 1
ATOM 586 C CA . PRO A 1 73 ? 15.736 -2.009 -5.536 1.00 80.44 73 PRO A CA 1
ATOM 587 C C . PRO A 1 73 ? 16.258 -3.067 -6.522 1.00 80.44 73 PRO A C 1
ATOM 589 O O . PRO A 1 73 ? 16.724 -4.131 -6.131 1.00 80.44 73 PRO A O 1
ATOM 592 N N . VAL A 1 74 ? 16.135 -2.796 -7.820 1.00 84.25 74 VAL A N 1
ATOM 593 C CA . VAL A 1 74 ? 16.702 -3.630 -8.888 1.00 84.25 74 VAL A CA 1
ATOM 594 C C . VAL A 1 74 ? 17.953 -2.963 -9.450 1.00 84.25 74 VAL A C 1
ATOM 596 O O . VAL A 1 74 ? 17.997 -1.743 -9.582 1.00 84.25 74 VAL A O 1
ATOM 599 N N . GLU A 1 75 ? 18.965 -3.768 -9.777 1.00 79.69 75 GLU A N 1
ATOM 600 C CA . GLU A 1 75 ? 20.270 -3.291 -10.260 1.00 79.69 75 GLU A CA 1
ATOM 601 C C . GLU A 1 75 ? 20.147 -2.454 -11.541 1.00 79.69 75 GLU A C 1
ATOM 603 O O . GLU A 1 75 ? 20.730 -1.376 -11.648 1.00 79.69 75 GLU A O 1
ATOM 608 N N . ASP A 1 76 ? 19.340 -2.919 -12.498 1.00 85.38 76 ASP A N 1
ATOM 609 C CA . ASP A 1 76 ? 19.082 -2.183 -13.729 1.00 85.38 76 ASP A CA 1
ATOM 610 C C . ASP A 1 76 ? 17.827 -1.317 -13.593 1.00 85.38 76 ASP A C 1
ATOM 612 O O . ASP A 1 76 ? 16.704 -1.752 -13.850 1.00 85.38 76 ASP A O 1
ATOM 616 N N . ALA A 1 77 ? 18.019 -0.058 -13.202 1.00 84.75 77 ALA A N 1
ATOM 617 C CA . ALA A 1 77 ? 16.937 0.907 -13.047 1.00 84.75 77 ALA A CA 1
ATOM 618 C C . ALA A 1 77 ? 16.127 1.134 -14.336 1.00 84.75 77 ALA A C 1
ATOM 620 O O . ALA A 1 77 ? 14.976 1.566 -14.254 1.00 84.75 77 ALA A O 1
ATOM 621 N N . ILE A 1 78 ? 16.684 0.838 -15.521 1.00 88.44 78 ILE A N 1
ATOM 622 C CA . ILE A 1 78 ? 15.956 1.039 -16.778 1.00 88.44 78 ILE A CA 1
ATOM 623 C C . ILE A 1 78 ? 14.773 0.084 -16.918 1.00 88.44 78 ILE A C 1
ATOM 625 O O . ILE A 1 78 ? 13.797 0.427 -17.580 1.00 88.44 78 ILE A O 1
ATOM 629 N N . ILE A 1 79 ? 14.827 -1.094 -16.287 1.00 89.62 79 ILE A N 1
ATOM 630 C CA . ILE A 1 79 ? 13.732 -2.065 -16.377 1.00 89.62 79 ILE A CA 1
ATOM 631 C C . ILE A 1 79 ? 12.497 -1.567 -15.629 1.00 89.62 79 ILE A C 1
ATOM 633 O O . ILE A 1 79 ? 11.419 -2.100 -15.822 1.00 89.62 79 ILE A O 1
ATOM 637 N N . GLN A 1 80 ? 12.636 -0.536 -14.789 1.00 90.56 80 GLN A N 1
ATOM 638 C CA . GLN A 1 80 ? 11.520 0.114 -14.108 1.00 90.56 80 GLN A CA 1
ATOM 639 C C . GLN A 1 80 ? 10.851 1.201 -14.953 1.00 90.56 80 GLN A C 1
ATOM 641 O O . GLN A 1 80 ? 9.879 1.815 -14.513 1.00 90.56 80 GLN A O 1
ATOM 646 N N . ASP A 1 81 ? 11.371 1.478 -16.147 1.00 90.31 81 ASP A N 1
ATOM 647 C CA . ASP A 1 81 ? 10.883 2.543 -17.002 1.00 90.31 81 ASP A CA 1
ATOM 648 C C . ASP A 1 81 ? 9.630 2.116 -17.778 1.00 90.31 81 ASP A C 1
ATOM 650 O O . ASP A 1 81 ? 9.702 1.610 -18.901 1.00 90.31 81 ASP A O 1
ATOM 654 N N . LYS A 1 82 ? 8.457 2.384 -17.193 1.00 89.31 82 LYS A N 1
ATOM 655 C CA . LYS A 1 82 ? 7.171 2.040 -17.819 1.00 89.31 82 LYS A CA 1
ATOM 656 C C . LYS A 1 82 ? 6.986 2.647 -19.210 1.00 89.31 82 LYS A C 1
ATOM 658 O O . LYS A 1 82 ? 6.334 2.054 -20.059 1.00 89.31 82 LYS A O 1
ATOM 663 N N . TRP A 1 83 ? 7.560 3.819 -19.470 1.00 89.44 83 TRP A N 1
ATOM 664 C CA . TRP A 1 83 ? 7.362 4.530 -20.733 1.00 89.44 83 TRP A CA 1
ATOM 665 C C . TRP A 1 83 ? 8.183 3.916 -21.869 1.00 89.44 83 TRP A C 1
ATOM 667 O O . TRP A 1 83 ? 7.703 3.836 -22.999 1.00 89.44 83 TRP A O 1
ATOM 677 N N . LEU A 1 84 ? 9.393 3.429 -21.581 1.00 91.12 84 LEU A N 1
ATOM 678 C CA . LEU A 1 84 ? 10.176 2.653 -22.546 1.00 91.12 84 LEU A CA 1
ATOM 679 C C . LEU A 1 84 ? 9.497 1.327 -22.909 1.00 91.12 84 LEU A C 1
ATOM 681 O O . LEU A 1 84 ? 9.514 0.950 -24.081 1.00 91.12 84 LEU A O 1
ATOM 685 N N . HIS A 1 85 ? 8.865 0.675 -21.929 1.00 90.69 85 HIS A N 1
ATOM 686 C CA . HIS A 1 85 ? 8.080 -0.536 -22.156 1.00 90.69 85 HIS A CA 1
ATOM 687 C C . HIS A 1 85 ? 6.847 -0.261 -23.027 1.00 90.69 85 HIS A C 1
ATOM 689 O O . HIS A 1 85 ? 6.712 -0.829 -24.109 1.00 90.69 85 HIS A O 1
ATOM 695 N N . LEU A 1 86 ? 5.983 0.664 -22.596 1.00 88.88 86 LEU A N 1
ATOM 696 C CA . LEU A 1 86 ? 4.701 0.948 -23.253 1.00 88.88 86 LEU A CA 1
ATOM 697 C C . LEU A 1 86 ? 4.848 1.565 -24.652 1.00 88.88 86 LEU A C 1
ATOM 699 O O . LEU A 1 86 ? 3.952 1.427 -25.477 1.00 88.88 86 LEU A O 1
ATOM 703 N N . SER A 1 87 ? 5.966 2.240 -24.935 1.00 88.94 87 SER A N 1
ATOM 704 C CA . SER A 1 87 ? 6.262 2.757 -26.281 1.00 88.94 87 SER A CA 1
ATOM 705 C C . SER A 1 87 ? 6.753 1.685 -27.258 1.00 88.94 87 SER A C 1
ATOM 707 O O . SER A 1 87 ? 6.853 1.963 -28.450 1.00 88.94 87 SER A O 1
ATOM 709 N N . GLY A 1 88 ? 7.096 0.484 -26.779 1.00 87.81 88 GLY A N 1
ATOM 710 C CA . GLY A 1 88 ? 7.703 -0.572 -27.592 1.00 87.81 88 GLY A CA 1
ATOM 711 C C . GLY A 1 88 ? 9.175 -0.331 -27.949 1.00 87.81 88 GLY A C 1
ATOM 712 O O . GLY A 1 88 ? 9.761 -1.145 -28.656 1.00 87.81 88 GLY A O 1
ATOM 713 N N . ILE A 1 89 ? 9.793 0.749 -27.451 1.00 89.06 89 ILE A N 1
ATOM 714 C CA . ILE A 1 89 ? 11.205 1.087 -27.706 1.00 89.06 89 ILE A CA 1
ATOM 715 C C . ILE A 1 89 ? 12.144 0.123 -26.970 1.00 89.06 89 ILE A C 1
ATOM 717 O O . ILE A 1 89 ? 13.169 -0.300 -27.505 1.00 89.06 89 ILE A O 1
ATOM 721 N N . LYS A 1 90 ? 11.797 -0.228 -25.728 1.00 87.81 90 LYS A N 1
ATOM 722 C CA . LYS A 1 90 ? 12.407 -1.338 -24.993 1.00 87.81 90 LYS A CA 1
ATOM 723 C C . LYS A 1 90 ? 11.287 -2.124 -24.314 1.00 87.81 90 LYS A C 1
ATOM 725 O O . LYS A 1 90 ? 10.975 -1.847 -23.154 1.00 87.81 90 LYS A O 1
ATOM 730 N N . PRO A 1 91 ? 10.675 -3.086 -25.025 1.00 87.69 91 PRO A N 1
ATOM 731 C CA . PRO A 1 91 ? 9.817 -4.076 -24.399 1.00 87.69 91 PRO A CA 1
ATOM 732 C C . PR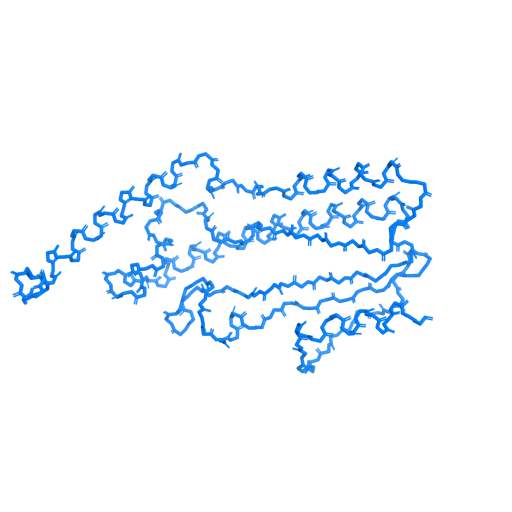O A 1 91 ? 10.603 -4.787 -23.294 1.00 87.69 91 PRO A C 1
ATOM 734 O O . PRO A 1 91 ? 11.828 -4.909 -23.375 1.00 87.69 91 PRO A O 1
ATOM 737 N N . LEU A 1 92 ? 9.899 -5.186 -22.240 1.00 89.25 92 LEU A N 1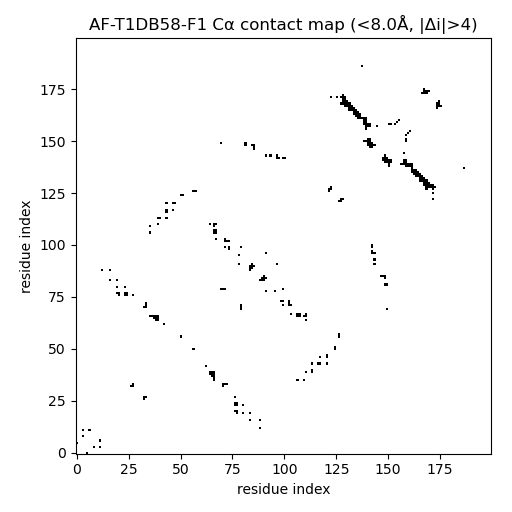
ATOM 738 C CA . LEU A 1 92 ? 10.516 -5.913 -21.141 1.00 89.25 92 LEU A CA 1
ATOM 739 C C . LEU A 1 92 ? 10.332 -7.397 -21.392 1.00 89.25 92 LEU A C 1
ATOM 741 O O . LEU A 1 92 ? 9.257 -7.830 -21.811 1.00 89.25 92 LEU A O 1
ATOM 745 N N . GLU A 1 93 ? 11.384 -8.147 -21.113 1.00 88.75 93 GLU A N 1
ATOM 746 C CA . GLU A 1 93 ? 11.383 -9.599 -21.191 1.00 88.75 93 GLU A CA 1
ATOM 747 C C . GLU A 1 93 ? 10.760 -10.208 -19.922 1.00 88.75 93 GLU A C 1
ATOM 749 O O . GLU A 1 93 ? 10.737 -9.597 -18.848 1.00 88.75 93 GLU A O 1
ATOM 754 N N . GLU A 1 94 ? 10.289 -11.454 -20.007 1.00 87.44 94 GLU A N 1
ATOM 755 C CA . GLU A 1 94 ? 9.643 -12.153 -18.882 1.00 87.44 94 GLU A CA 1
ATOM 756 C C . GLU A 1 94 ? 10.545 -12.225 -17.633 1.00 87.44 94 GLU A C 1
ATOM 758 O O . GLU A 1 94 ? 10.089 -12.075 -16.497 1.00 87.44 94 GLU A O 1
ATOM 763 N N . ASN A 1 95 ? 11.857 -12.377 -17.828 1.00 91.31 95 ASN A N 1
ATOM 764 C CA . ASN A 1 95 ? 12.822 -12.394 -16.730 1.00 91.31 95 ASN A CA 1
ATOM 765 C C . ASN A 1 95 ? 12.971 -11.024 -16.032 1.00 91.31 95 ASN A C 1
ATOM 767 O O . ASN A 1 95 ? 13.210 -10.983 -14.823 1.00 91.31 95 ASN A O 1
ATOM 771 N N . GLU A 1 96 ? 12.825 -9.908 -16.752 1.00 93.62 96 GLU A N 1
ATOM 772 C CA . GLU A 1 96 ? 12.856 -8.549 -16.204 1.00 93.62 96 GLU A CA 1
ATOM 773 C C . GLU A 1 96 ? 11.600 -8.309 -15.355 1.00 93.62 96 GLU A C 1
ATOM 775 O O . GLU A 1 96 ? 11.708 -7.847 -14.214 1.00 93.62 96 GLU A O 1
ATOM 780 N N . PHE A 1 97 ? 10.428 -8.738 -15.835 1.00 93.06 97 PHE A N 1
ATOM 781 C CA . PHE A 1 97 ? 9.198 -8.736 -15.039 1.00 93.06 97 PHE A CA 1
ATOM 782 C C . PHE A 1 97 ? 9.306 -9.608 -13.786 1.00 93.06 97 PHE A C 1
ATOM 784 O O . PHE A 1 97 ? 8.898 -9.184 -12.704 1.00 93.06 97 PHE A O 1
ATOM 791 N N . GLY A 1 98 ? 9.927 -10.785 -13.891 1.00 92.88 98 GLY A N 1
ATOM 792 C CA . GLY A 1 98 ? 10.188 -11.660 -12.748 1.00 92.88 98 GLY A CA 1
ATOM 793 C C . GLY A 1 98 ? 11.030 -10.991 -11.653 1.00 92.88 98 GLY A C 1
ATOM 794 O O . GLY A 1 98 ? 10.738 -11.149 -10.463 1.00 92.88 98 GLY A O 1
ATOM 795 N N . LYS A 1 99 ? 12.036 -10.188 -12.031 1.00 93.12 99 LYS A N 1
ATOM 796 C CA . LYS A 1 99 ? 12.847 -9.401 -11.081 1.00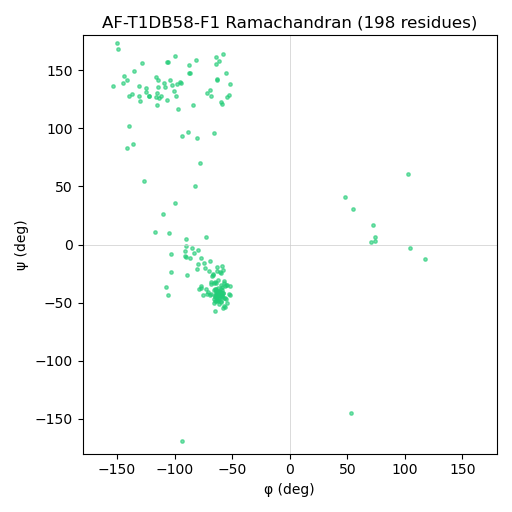 93.12 99 LYS A CA 1
ATOM 797 C C . LYS A 1 99 ? 12.014 -8.327 -10.383 1.00 93.12 99 LYS A C 1
ATOM 799 O O . LYS A 1 99 ? 12.066 -8.221 -9.159 1.00 93.12 99 LYS A O 1
ATOM 804 N N . LEU A 1 100 ? 11.218 -7.570 -11.141 1.00 93.56 100 LEU A N 1
ATOM 805 C CA . LEU A 1 100 ? 10.332 -6.538 -10.593 1.00 93.56 100 LEU A CA 1
ATOM 806 C C . LEU A 1 100 ? 9.296 -7.130 -9.637 1.00 93.56 100 LEU A C 1
ATOM 808 O O . LEU A 1 100 ? 9.121 -6.631 -8.528 1.00 93.56 100 LEU A O 1
ATOM 812 N N . HIS A 1 101 ? 8.663 -8.232 -10.032 1.00 93.94 101 HIS A N 1
ATOM 813 C CA . HIS A 1 101 ? 7.681 -8.924 -9.209 1.00 93.94 101 HIS A CA 1
ATOM 814 C C . HIS A 1 101 ? 8.311 -9.489 -7.926 1.00 93.94 101 HIS A C 1
ATOM 816 O O . HIS A 1 101 ? 7.718 -9.401 -6.851 1.00 93.94 101 HIS A O 1
ATOM 822 N N . SER A 1 102 ? 9.533 -10.025 -7.999 1.00 94.00 102 SER A N 1
ATOM 823 C CA . SER A 1 102 ? 10.262 -10.503 -6.814 1.00 94.00 102 SER A CA 1
ATOM 824 C C . SER A 1 102 ? 10.566 -9.365 -5.838 1.00 94.00 102 SER A C 1
ATOM 826 O O . SER A 1 102 ? 10.341 -9.503 -4.637 1.00 94.00 102 SER A O 1
ATOM 828 N N . ALA A 1 103 ? 10.994 -8.214 -6.353 1.00 93.19 103 ALA A N 1
ATOM 829 C CA . ALA A 1 103 ? 11.244 -7.036 -5.535 1.00 93.19 103 ALA A CA 1
ATOM 830 C C . ALA A 1 103 ? 9.944 -6.435 -4.960 1.00 93.19 103 ALA A C 1
ATOM 832 O O . ALA A 1 103 ? 9.920 -5.986 -3.816 1.00 93.19 103 ALA A O 1
ATOM 833 N N . TYR A 1 104 ? 8.830 -6.495 -5.696 1.00 94.81 104 TYR A N 1
ATOM 834 C CA . TYR A 1 104 ? 7.503 -6.155 -5.175 1.00 94.81 104 TYR A CA 1
ATOM 835 C C . TYR A 1 104 ? 7.089 -7.063 -4.011 1.00 94.81 104 TYR A C 1
ATOM 837 O O . TYR A 1 104 ? 6.618 -6.568 -2.989 1.00 94.81 104 TYR A O 1
ATOM 845 N N . LYS A 1 105 ? 7.323 -8.379 -4.101 1.00 95.06 105 LYS A N 1
ATOM 846 C CA . LYS A 1 105 ? 7.054 -9.309 -2.989 1.00 95.06 105 LYS A CA 1
ATOM 847 C C . LYS A 1 105 ? 7.853 -8.961 -1.734 1.00 95.06 105 LYS A C 1
ATOM 849 O O . LYS A 1 105 ? 7.315 -9.047 -0.635 1.00 95.06 105 LYS A O 1
ATOM 854 N N . GLU A 1 106 ? 9.103 -8.527 -1.881 1.00 93.94 106 GLU A N 1
ATOM 855 C CA . GLU A 1 106 ? 9.897 -8.026 -0.753 1.00 93.94 106 GLU A CA 1
ATOM 856 C C . GLU A 1 106 ? 9.228 -6.812 -0.089 1.00 93.94 106 GLU A C 1
ATOM 858 O O . GLU A 1 106 ? 9.124 -6.752 1.138 1.00 93.94 106 GLU A O 1
ATOM 863 N N . ARG A 1 107 ? 8.691 -5.880 -0.891 1.00 94.00 107 ARG A N 1
ATOM 864 C CA . ARG A 1 107 ? 7.924 -4.736 -0.377 1.00 94.00 107 ARG A CA 1
ATOM 865 C C . ARG A 1 107 ? 6.658 -5.158 0.354 1.00 94.00 107 ARG A C 1
ATOM 867 O O . ARG A 1 107 ? 6.372 -4.606 1.413 1.00 94.00 107 ARG A O 1
ATOM 874 N N . ILE A 1 108 ? 5.935 -6.148 -0.167 1.00 96.06 108 ILE A N 1
ATOM 875 C CA . ILE A 1 108 ? 4.748 -6.703 0.494 1.00 96.06 108 ILE A CA 1
ATOM 876 C C . ILE A 1 108 ? 5.112 -7.346 1.834 1.00 96.06 108 ILE A C 1
ATOM 878 O O . ILE A 1 108 ? 4.447 -7.070 2.827 1.00 96.06 108 ILE A O 1
ATOM 882 N N . ASN A 1 109 ? 6.199 -8.119 1.902 1.00 96.44 109 ASN A N 1
ATOM 883 C CA . ASN A 1 109 ? 6.670 -8.704 3.161 1.00 96.44 109 ASN A CA 1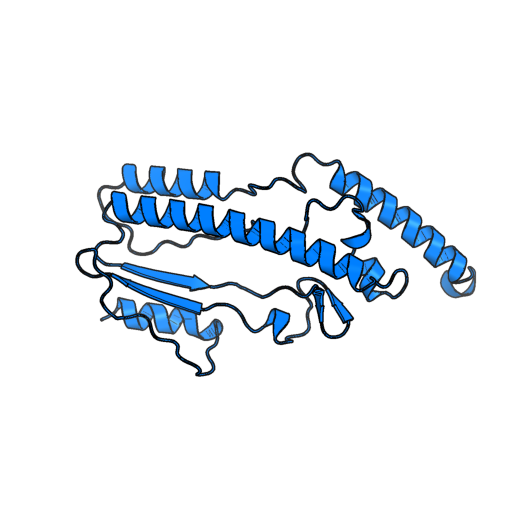
ATOM 884 C C . ASN A 1 109 ? 7.036 -7.623 4.188 1.00 96.44 109 ASN A C 1
ATOM 886 O O . ASN A 1 109 ? 6.724 -7.745 5.370 1.00 96.44 109 ASN A O 1
ATOM 890 N N . TYR A 1 110 ? 7.686 -6.544 3.746 1.00 96.44 110 TYR A N 1
ATOM 891 C CA . TYR A 1 110 ? 7.987 -5.418 4.623 1.00 96.44 110 TYR A CA 1
ATOM 892 C C . TYR A 1 110 ? 6.716 -4.713 5.113 1.00 96.44 110 TYR A C 1
ATOM 894 O O . TYR A 1 110 ? 6.594 -4.419 6.304 1.00 96.44 110 TYR A O 1
ATOM 902 N N . LEU A 1 111 ? 5.766 -4.463 4.210 1.00 97.12 111 LEU A N 1
ATOM 903 C CA . LEU A 1 111 ? 4.484 -3.848 4.532 1.00 97.12 111 LEU A CA 1
ATOM 904 C C . LEU A 1 111 ? 3.688 -4.692 5.535 1.00 97.12 111 LEU A C 1
ATOM 906 O O . LEU A 1 111 ? 3.173 -4.140 6.503 1.00 97.12 111 LEU A O 1
ATOM 910 N N . ASP A 1 112 ? 3.648 -6.014 5.361 1.00 98.06 112 ASP A N 1
ATOM 911 C CA . ASP A 1 112 ? 2.993 -6.945 6.287 1.00 98.06 112 ASP A CA 1
ATOM 912 C C . ASP A 1 112 ? 3.525 -6.788 7.721 1.00 98.06 112 ASP A C 1
ATOM 914 O O . ASP A 1 112 ? 2.750 -6.584 8.660 1.00 98.06 112 ASP A O 1
ATOM 918 N N . LEU A 1 113 ? 4.854 -6.733 7.889 1.00 98.19 113 LEU A N 1
ATOM 919 C CA . LEU A 1 113 ? 5.477 -6.482 9.194 1.00 98.19 113 LEU A CA 1
ATOM 920 C C . LEU A 1 113 ? 5.023 -5.146 9.802 1.00 98.19 113 LEU A C 1
ATOM 922 O O . LEU A 1 113 ? 4.754 -5.064 11.001 1.00 98.19 113 LEU A O 1
ATOM 926 N N . ARG A 1 114 ? 4.927 -4.090 8.989 1.00 98.25 114 ARG A N 1
ATOM 927 C CA . ARG A 1 114 ? 4.544 -2.744 9.443 1.00 98.25 114 ARG A CA 1
ATOM 928 C C . ARG A 1 114 ? 3.065 -2.631 9.788 1.00 98.25 114 ARG A C 1
ATOM 930 O O . ARG A 1 114 ? 2.737 -1.995 10.790 1.00 98.25 114 ARG A O 1
ATOM 937 N N . VAL A 1 115 ? 2.189 -3.277 9.025 1.00 98.06 115 VAL A N 1
ATOM 938 C CA . VAL A 1 115 ? 0.766 -3.407 9.361 1.00 98.06 115 VAL A CA 1
ATOM 939 C C . VAL A 1 115 ? 0.610 -4.203 10.657 1.00 98.06 115 VAL A C 1
ATOM 941 O O . VAL A 1 115 ? -0.124 -3.784 11.551 1.00 98.06 115 VAL A O 1
ATOM 944 N N . GLY A 1 116 ? 1.363 -5.295 10.821 1.00 98.12 116 GLY A N 1
ATOM 945 C CA . GLY A 1 116 ? 1.402 -6.067 12.062 1.00 98.12 116 GLY A CA 1
ATOM 946 C C . GLY A 1 116 ? 1.821 -5.227 13.273 1.00 98.12 116 GLY A C 1
ATOM 947 O O . GLY A 1 116 ? 1.214 -5.333 14.339 1.00 98.12 116 GLY A O 1
ATOM 948 N N . ASP A 1 117 ? 2.815 -4.351 13.118 1.00 98.44 117 ASP A N 1
ATOM 949 C CA . ASP A 1 117 ? 3.231 -3.418 14.170 1.00 98.44 117 ASP A CA 1
ATOM 950 C C . ASP A 1 117 ? 2.122 -2.409 14.523 1.00 98.44 117 ASP A C 1
ATOM 952 O O . ASP A 1 117 ? 1.891 -2.146 15.704 1.00 98.44 117 ASP A O 1
ATOM 956 N N . ALA A 1 118 ? 1.387 -1.890 13.535 1.00 98.12 118 ALA A N 1
ATOM 957 C CA . ALA A 1 118 ? 0.252 -0.996 13.776 1.00 98.12 118 ALA A CA 1
ATOM 958 C C . ALA A 1 118 ? -0.894 -1.701 14.517 1.00 98.12 118 ALA A C 1
ATOM 960 O O . ALA A 1 118 ? -1.426 -1.165 15.488 1.00 98.12 118 ALA A O 1
ATOM 961 N N . LEU A 1 119 ? -1.229 -2.936 14.129 1.00 97.56 119 LEU A N 1
ATOM 962 C CA . LEU A 1 119 ? -2.238 -3.741 14.823 1.00 97.56 119 LEU A CA 1
ATOM 963 C C . LEU A 1 119 ? -1.830 -4.049 16.271 1.00 97.56 119 LEU A C 1
ATOM 965 O O . LEU A 1 119 ? -2.675 -4.009 17.163 1.00 97.56 119 LEU A O 1
ATOM 969 N N . LYS A 1 120 ? -0.540 -4.303 16.536 1.00 97.94 120 LYS A N 1
ATOM 970 C CA . LYS A 1 120 ? -0.024 -4.458 17.908 1.00 97.94 120 LYS A CA 1
ATOM 971 C C . LYS A 1 120 ? -0.165 -3.173 18.719 1.00 97.94 120 LYS A C 1
ATOM 973 O O . LYS A 1 120 ? -0.549 -3.255 19.881 1.00 97.94 120 LYS A O 1
ATOM 978 N N . ILE A 1 121 ? 0.123 -2.010 18.127 1.00 97.31 121 ILE A N 1
ATOM 979 C CA . ILE A 1 121 ? -0.083 -0.709 18.782 1.00 97.31 121 ILE A CA 1
ATOM 980 C C . ILE A 1 121 ? -1.553 -0.563 19.179 1.00 97.31 121 ILE A C 1
ATOM 982 O O . ILE A 1 121 ? -1.831 -0.398 20.361 1.00 97.31 121 ILE A O 1
ATOM 986 N N . LEU A 1 122 ? -2.478 -0.724 18.225 1.00 95.88 122 LEU A N 1
ATOM 987 C CA . LEU A 1 122 ? -3.920 -0.595 18.470 1.00 95.88 122 LEU A CA 1
ATOM 988 C C . LEU A 1 122 ? -4.434 -1.600 19.514 1.00 95.88 122 LEU A C 1
ATOM 990 O O . LEU A 1 122 ? -5.333 -1.281 20.289 1.00 95.88 122 LEU A O 1
ATOM 994 N N . LYS A 1 123 ? -3.870 -2.814 19.550 1.00 95.25 123 LYS A N 1
ATOM 995 C CA . LYS A 1 123 ? -4.180 -3.818 20.577 1.00 95.25 123 LYS A CA 1
ATOM 996 C C . LYS A 1 123 ? -3.715 -3.372 21.962 1.00 95.25 123 LYS A C 1
ATOM 998 O O . LYS A 1 123 ? -4.481 -3.427 22.914 1.00 95.25 123 LYS A O 1
ATOM 1003 N N . ASN A 1 124 ? -2.459 -2.950 22.080 1.00 95.38 124 ASN A N 1
ATOM 1004 C CA . ASN A 1 124 ? -1.844 -2.625 23.367 1.00 95.38 124 ASN A CA 1
ATOM 1005 C C . ASN A 1 124 ? -2.417 -1.348 23.995 1.00 95.38 124 ASN A C 1
ATOM 1007 O O . ASN A 1 124 ? -2.329 -1.179 25.207 1.00 95.38 124 ASN A O 1
ATOM 1011 N N . THR A 1 125 ? -3.006 -0.463 23.191 1.00 93.62 125 THR A N 1
ATOM 1012 C CA . THR A 1 125 ? -3.699 0.746 23.656 1.00 93.62 125 THR A CA 1
ATOM 1013 C C . THR A 1 125 ? -5.191 0.522 23.926 1.00 93.62 125 THR A C 1
ATOM 1015 O O . THR A 1 125 ? -5.902 1.489 24.182 1.00 93.62 125 THR A O 1
ATOM 1018 N N . GLY A 1 126 ? -5.698 -0.714 23.813 1.00 93.38 126 GLY A N 1
ATOM 1019 C CA . GLY A 1 126 ? -7.126 -1.038 23.963 1.00 93.38 126 GLY A CA 1
ATOM 1020 C C . GLY A 1 126 ? -8.012 -0.530 22.818 1.00 93.38 126 GLY A C 1
ATOM 1021 O O . GLY A 1 126 ? -9.221 -0.732 22.819 1.00 93.38 126 GLY A O 1
ATOM 1022 N N . THR A 1 127 ? -7.435 0.103 21.792 1.00 94.19 127 THR A N 1
ATOM 1023 C CA . THR A 1 127 ? -8.186 0.661 20.656 1.00 94.19 127 THR A CA 1
ATOM 1024 C C . THR A 1 127 ? -8.837 -0.430 19.802 1.00 94.19 127 THR A C 1
ATOM 1026 O O . THR A 1 127 ? -9.855 -0.173 19.171 1.00 94.19 127 THR A O 1
ATOM 1029 N N . LEU A 1 128 ? -8.287 -1.652 19.791 1.00 93.75 128 LEU A N 1
ATOM 1030 C CA . LEU A 1 128 ? -8.925 -2.810 19.151 1.00 93.75 128 LEU A CA 1
ATOM 1031 C C . LEU A 1 128 ? -10.024 -3.466 19.991 1.00 93.75 128 LEU A C 1
ATOM 1033 O O . LEU A 1 128 ? -10.640 -4.400 19.491 1.00 93.75 128 LEU A O 1
ATOM 1037 N N . ASP A 1 129 ? -10.281 -3.044 21.231 1.00 93.88 129 ASP A N 1
ATOM 1038 C CA . ASP A 1 129 ? -11.224 -3.775 22.082 1.00 93.88 129 ASP A CA 1
ATOM 1039 C C . ASP A 1 129 ? -12.650 -3.750 21.529 1.00 93.88 129 ASP A C 1
ATOM 1041 O O . ASP A 1 129 ? -13.362 -4.746 21.639 1.00 93.88 129 ASP A O 1
ATOM 1045 N N . ASP A 1 130 ? -13.039 -2.668 20.863 1.00 92.81 130 ASP A N 1
ATOM 1046 C CA . ASP A 1 130 ? -14.299 -2.569 20.132 1.00 92.81 130 ASP A CA 1
ATOM 1047 C C . ASP A 1 130 ? -14.091 -1.795 18.824 1.00 92.81 130 ASP A C 1
ATOM 1049 O O . ASP A 1 130 ? -14.274 -0.580 18.748 1.00 92.81 130 ASP A O 1
ATOM 1053 N N . ALA A 1 131 ? -13.622 -2.498 17.791 1.00 93.81 131 ALA A N 1
ATOM 1054 C CA . ALA A 1 131 ? -13.214 -1.885 16.531 1.00 93.81 131 ALA A CA 1
ATOM 1055 C C . ALA A 1 131 ? -13.553 -2.747 15.315 1.00 93.81 131 ALA A C 1
ATOM 1057 O O . ALA A 1 131 ? -13.436 -3.974 15.333 1.00 93.81 131 ALA A O 1
ATOM 1058 N N . LEU A 1 132 ? -13.899 -2.083 14.212 1.00 94.38 132 LEU A N 1
ATOM 1059 C CA . LEU A 1 132 ? -13.892 -2.668 12.876 1.00 94.38 132 LEU A CA 1
ATOM 1060 C C . LEU A 1 132 ? -12.582 -2.292 12.178 1.00 94.38 132 LEU A C 1
ATOM 1062 O O . LEU A 1 132 ? -12.337 -1.120 11.900 1.00 94.38 132 LEU A O 1
ATOM 1066 N N . VAL A 1 133 ? -11.761 -3.289 11.864 1.00 95.81 133 VAL A N 1
ATOM 1067 C CA . VAL A 1 133 ? -10.539 -3.124 11.073 1.00 95.81 133 VAL A CA 1
ATOM 1068 C C . VAL A 1 133 ? -10.829 -3.515 9.634 1.00 95.81 133 VAL A C 1
ATOM 1070 O O . VAL A 1 133 ? -11.325 -4.613 9.382 1.00 95.81 133 VAL A O 1
ATOM 1073 N N . ILE A 1 134 ? -10.493 -2.637 8.691 1.00 96.75 134 ILE A N 1
ATOM 1074 C CA . ILE A 1 134 ? -10.589 -2.907 7.257 1.00 96.75 134 ILE A CA 1
ATOM 1075 C C . ILE A 1 134 ? -9.210 -2.717 6.630 1.00 96.75 134 ILE A C 1
ATOM 1077 O O . ILE A 1 134 ? -8.586 -1.675 6.811 1.00 96.75 134 ILE A O 1
ATOM 1081 N N . LEU A 1 135 ? -8.753 -3.720 5.883 1.00 97.31 135 LEU A N 1
ATOM 1082 C CA . LEU A 1 135 ? -7.538 -3.673 5.078 1.00 97.31 135 LEU A CA 1
ATOM 1083 C C . LEU A 1 135 ? -7.921 -3.814 3.608 1.00 97.31 135 LEU A C 1
ATOM 1085 O O . LEU A 1 135 ? -8.617 -4.756 3.229 1.00 97.31 135 LEU A O 1
ATOM 1089 N N . THR A 1 136 ? -7.455 -2.877 2.788 1.00 97.56 136 THR A N 1
ATOM 1090 C CA . THR A 1 136 ? -7.668 -2.880 1.340 1.00 97.56 136 THR A CA 1
ATOM 1091 C C . THR A 1 136 ? -6.499 -2.218 0.619 1.00 97.56 136 THR A C 1
ATOM 1093 O O . THR A 1 136 ? -5.669 -1.575 1.259 1.00 97.56 136 THR A O 1
ATOM 1096 N N . SER A 1 137 ? -6.451 -2.370 -0.702 1.00 96.44 137 SER A N 1
ATOM 1097 C CA . SER A 1 137 ? -5.628 -1.542 -1.594 1.00 96.44 137 SER A CA 1
ATOM 1098 C C . SER A 1 137 ? -6.514 -0.567 -2.368 1.00 96.44 137 SER A C 1
ATOM 1100 O O . SER A 1 137 ? -7.705 -0.835 -2.515 1.00 96.44 137 SER A O 1
ATOM 1102 N N . ASP A 1 138 ? -5.963 0.538 -2.859 1.00 94.50 138 ASP A N 1
ATOM 1103 C CA . ASP A 1 138 ? -6.631 1.456 -3.790 1.00 94.50 138 ASP A CA 1
ATOM 1104 C C . ASP A 1 138 ? -6.649 0.902 -5.224 1.00 94.50 138 ASP A C 1
ATOM 1106 O O . ASP A 1 138 ? -7.660 1.009 -5.919 1.00 94.50 138 ASP A O 1
ATOM 1110 N N . HIS A 1 139 ? -5.562 0.243 -5.627 1.00 95.25 139 HIS A N 1
ATOM 1111 C CA . HIS A 1 139 ? -5.437 -0.516 -6.868 1.00 95.25 139 HIS A CA 1
ATOM 1112 C C . HIS A 1 139 ? -4.445 -1.687 -6.722 1.00 95.25 139 HIS A C 1
ATOM 1114 O O . HIS A 1 139 ? -3.801 -1.869 -5.687 1.00 95.25 139 HIS A O 1
ATOM 1120 N N . GLY A 1 140 ? -4.359 -2.528 -7.751 1.00 94.25 140 GLY A N 1
ATOM 1121 C CA . GLY A 1 140 ? -3.364 -3.591 -7.904 1.00 94.25 140 GLY A CA 1
ATOM 1122 C C . GLY A 1 140 ? -2.141 -3.139 -8.709 1.00 94.25 140 GLY A C 1
ATOM 1123 O O . GLY A 1 140 ? -1.964 -1.954 -8.972 1.00 94.25 140 GLY A O 1
ATOM 1124 N N . GLN A 1 141 ? -1.281 -4.072 -9.110 1.00 93.38 141 GLN A N 1
ATOM 1125 C CA . GLN A 1 141 ? -0.024 -3.768 -9.795 1.00 93.38 141 GLN A CA 1
ATOM 1126 C C . GLN A 1 141 ? 0.222 -4.778 -10.917 1.00 93.38 141 GLN A C 1
ATOM 1128 O O . GLN A 1 141 ? 0.196 -5.983 -10.676 1.00 93.38 141 GLN A O 1
ATOM 1133 N N . SER A 1 142 ? 0.487 -4.289 -12.132 1.00 93.06 142 SER A N 1
ATOM 1134 C CA . SER A 1 142 ? 0.800 -5.144 -13.280 1.00 93.06 142 SER A CA 1
ATOM 1135 C C . SER A 1 142 ? 2.306 -5.310 -13.489 1.00 93.06 142 SER A C 1
ATOM 1137 O O . SER A 1 142 ? 3.076 -4.350 -13.393 1.00 93.06 142 SER A O 1
ATOM 1139 N N . PHE A 1 143 ? 2.718 -6.528 -13.836 1.00 92.50 143 PHE A N 1
ATOM 1140 C CA . PHE A 1 143 ? 4.086 -6.873 -14.227 1.00 92.50 143 PHE A CA 1
ATOM 1141 C C . PHE A 1 143 ? 4.089 -7.579 -15.588 1.00 92.50 143 PHE A C 1
ATOM 1143 O O . PHE A 1 143 ? 4.595 -8.689 -15.710 1.00 92.50 143 PHE A O 1
ATOM 1150 N N . GLY A 1 144 ? 3.491 -6.943 -16.599 1.00 89.38 144 GLY A N 1
ATOM 1151 C CA . GLY A 1 144 ? 3.439 -7.453 -17.973 1.00 89.38 144 GLY A CA 1
ATOM 1152 C C . GLY A 1 144 ? 2.084 -8.031 -18.381 1.00 89.38 144 GLY A C 1
ATOM 1153 O O . GLY A 1 144 ? 1.909 -8.400 -19.543 1.00 89.38 144 GLY A O 1
ATOM 1154 N N . ASP A 1 145 ? 1.100 -8.080 -17.474 1.00 87.75 145 ASP A N 1
ATOM 1155 C CA . ASP A 1 145 ? -0.226 -8.624 -17.777 1.00 87.75 145 ASP A CA 1
ATOM 1156 C C . ASP A 1 145 ? -0.862 -7.843 -18.927 1.00 87.75 145 ASP A C 1
ATOM 1158 O O . ASP A 1 145 ? -1.052 -6.629 -18.836 1.00 87.75 145 ASP A O 1
ATOM 1162 N N . HIS A 1 146 ? -1.200 -8.534 -20.017 1.00 88.88 146 HIS A N 1
ATOM 1163 C CA . HIS A 1 146 ? -1.743 -7.920 -21.236 1.00 88.88 146 HIS A CA 1
ATOM 1164 C C . HIS A 1 146 ? -0.850 -6.796 -21.811 1.00 88.88 146 HIS A C 1
ATOM 1166 O O . HIS A 1 146 ? -1.360 -5.838 -22.390 1.00 88.88 146 HIS A O 1
ATOM 1172 N N . GLY A 1 147 ? 0.474 -6.881 -21.622 1.00 88.06 147 GLY A N 1
ATOM 1173 C CA . GLY A 1 147 ? 1.430 -5.858 -22.068 1.00 88.06 147 GLY A CA 1
ATOM 1174 C C . GLY A 1 147 ? 1.393 -4.564 -21.246 1.00 88.06 147 GLY A C 1
ATOM 1175 O O . GLY A 1 147 ? 1.860 -3.526 -21.70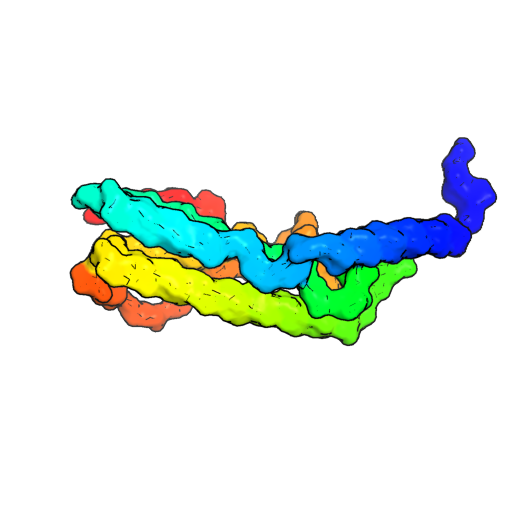7 1.00 88.06 147 GLY A O 1
ATOM 1176 N N . THR A 1 148 ? 0.798 -4.599 -20.050 1.00 89.25 148 THR A N 1
ATOM 1177 C CA . THR A 1 148 ? 0.716 -3.443 -19.147 1.00 89.25 148 THR A CA 1
ATOM 1178 C C . THR A 1 148 ? 1.782 -3.500 -18.054 1.00 89.25 148 THR A C 1
ATOM 1180 O O . THR A 1 148 ? 2.350 -4.551 -17.768 1.00 89.25 148 THR A O 1
ATOM 1183 N N . MET A 1 149 ? 2.053 -2.364 -17.411 1.00 90.12 149 MET A N 1
ATOM 1184 C CA . MET A 1 149 ? 3.059 -2.259 -16.356 1.00 90.12 149 MET A CA 1
ATOM 1185 C C . MET A 1 149 ? 2.618 -1.272 -15.274 1.00 90.12 149 MET A C 1
ATOM 1187 O O . MET A 1 149 ? 2.112 -0.194 -15.587 1.00 90.12 149 MET A O 1
ATOM 1191 N N . TYR A 1 150 ? 2.862 -1.638 -14.014 1.00 89.69 150 TYR A N 1
ATOM 1192 C CA . TYR A 1 150 ? 2.484 -0.896 -12.808 1.00 89.69 150 TYR A CA 1
ATOM 1193 C C . TYR A 1 150 ? 0.995 -0.554 -12.763 1.00 89.69 150 TYR A C 1
ATOM 1195 O O . TYR A 1 150 ? 0.176 -1.356 -13.209 1.00 89.69 150 TYR A O 1
ATOM 1203 N N . HIS A 1 151 ? 0.646 0.612 -12.217 1.00 83.62 151 HIS A N 1
ATOM 1204 C CA . HIS A 1 151 ? -0.687 1.177 -12.307 1.00 83.62 151 HIS A CA 1
ATOM 1205 C C . HIS A 1 151 ? -0.977 1.517 -13.786 1.00 83.62 151 HIS A C 1
ATOM 1207 O O . HIS A 1 151 ? -0.555 2.538 -14.333 1.00 83.62 151 HIS A O 1
ATOM 1213 N N . SER A 1 15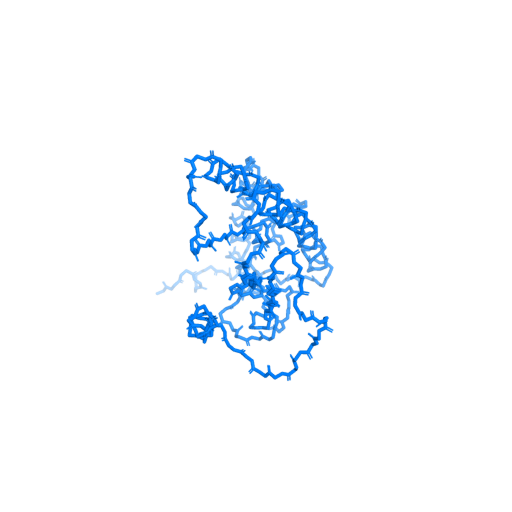2 ? -1.645 0.602 -14.486 1.00 74.75 152 SER A N 1
ATOM 1214 C CA . SER A 1 152 ? -2.129 0.855 -15.843 1.00 74.75 152 SER A CA 1
ATOM 1215 C C . SER A 1 152 ? -3.517 1.487 -15.775 1.00 74.75 152 SER A C 1
ATOM 1217 O O . SER A 1 152 ? -4.302 1.147 -14.893 1.00 74.75 152 SER A O 1
ATOM 1219 N N . GLU A 1 153 ? -3.858 2.358 -16.722 1.00 77.38 153 GLU A N 1
ATOM 1220 C CA . GLU A 1 153 ? -5.203 2.955 -16.813 1.00 77.38 153 GLU A CA 1
ATOM 1221 C C . GLU A 1 153 ? -6.271 1.953 -17.305 1.00 77.38 153 GLU A C 1
ATOM 1223 O O . GLU A 1 153 ? -7.423 2.317 -17.531 1.00 77.38 153 GLU A O 1
ATOM 1228 N N . ILE A 1 154 ? -5.900 0.677 -17.463 1.00 85.12 154 ILE A N 1
ATOM 1229 C CA . ILE A 1 154 ? -6.761 -0.394 -17.960 1.00 85.12 154 ILE A CA 1
ATOM 1230 C C . ILE A 1 154 ? -7.147 -1.318 -16.788 1.00 85.12 154 ILE A C 1
ATOM 1232 O O . ILE A 1 154 ? -6.262 -1.868 -16.125 1.00 85.12 154 ILE A O 1
ATOM 1236 N N . PRO A 1 155 ? -8.451 -1.541 -16.524 1.00 86.38 155 PRO A N 1
ATOM 1237 C CA . PRO A 1 155 ? -8.932 -2.231 -15.326 1.00 86.38 155 PRO A CA 1
ATOM 1238 C C . PRO A 1 155 ? -8.887 -3.764 -15.457 1.00 86.38 155 PRO A C 1
ATOM 1240 O O . PRO A 1 155 ? -9.872 -4.454 -15.195 1.00 86.38 155 PRO A O 1
ATOM 1243 N N . TYR A 1 156 ? -7.745 -4.323 -15.863 1.00 93.75 156 TYR A N 1
ATOM 1244 C CA . TYR A 1 156 ? -7.529 -5.770 -15.789 1.00 93.75 156 TYR A CA 1
ATOM 1245 C C . TYR A 1 156 ? -7.530 -6.252 -14.339 1.00 93.75 156 TYR A C 1
ATOM 1247 O O . TYR A 1 156 ? -7.305 -5.475 -13.415 1.00 93.75 156 TYR A O 1
ATOM 1255 N N . ASN A 1 157 ? -7.723 -7.557 -14.127 1.00 93.06 157 ASN A N 1
ATOM 1256 C CA . ASN A 1 157 ? -7.749 -8.135 -12.781 1.00 93.06 157 ASN A CA 1
ATOM 1257 C C . ASN A 1 157 ? -6.493 -7.810 -11.961 1.00 93.06 157 ASN A C 1
ATOM 1259 O O . ASN A 1 157 ? -6.621 -7.574 -10.766 1.00 93.06 157 ASN A O 1
ATOM 1263 N N . SER A 1 158 ? -5.310 -7.733 -12.577 1.00 92.44 158 SER A N 1
ATOM 1264 C CA . SER A 1 158 ? -4.076 -7.353 -11.877 1.00 92.44 158 SER A CA 1
ATOM 1265 C C . SER A 1 158 ? -4.090 -5.929 -11.318 1.00 92.44 158 SER A C 1
ATOM 1267 O O . SER A 1 158 ? -3.337 -5.644 -10.394 1.00 92.44 158 SER A O 1
ATOM 1269 N N . ILE A 1 159 ? -4.974 -5.059 -11.819 1.00 93.69 159 ILE A N 1
ATOM 1270 C CA . ILE A 1 159 ? -5.169 -3.677 -11.360 1.00 93.69 159 ILE A CA 1
ATOM 1271 C C . ILE A 1 159 ? -6.452 -3.523 -10.536 1.00 93.69 159 ILE A C 1
ATOM 1273 O O . ILE A 1 159 ? -6.451 -2.855 -9.509 1.00 93.69 159 ILE A O 1
ATOM 1277 N N . ALA A 1 160 ? -7.560 -4.124 -10.966 1.00 94.06 160 ALA A N 1
ATOM 1278 C CA . ALA A 1 160 ? -8.874 -3.902 -10.367 1.00 94.06 160 ALA A CA 1
ATOM 1279 C C . ALA A 1 160 ? -9.198 -4.864 -9.210 1.00 94.06 160 ALA A C 1
ATOM 1281 O O . ALA A 1 160 ? -9.994 -4.525 -8.333 1.00 94.06 160 ALA A O 1
ATOM 1282 N N . LYS A 1 161 ? -8.610 -6.070 -9.186 1.00 94.94 161 LYS A N 1
ATOM 1283 C CA . LYS A 1 161 ? -8.875 -7.069 -8.141 1.00 94.94 161 LYS A CA 1
ATOM 1284 C C . LYS A 1 161 ? -7.921 -6.859 -6.967 1.00 94.94 161 LYS A C 1
ATOM 1286 O O . LYS A 1 161 ? -6.799 -7.355 -6.959 1.00 94.94 161 LYS A O 1
ATOM 1291 N N . VAL A 1 162 ? -8.403 -6.147 -5.956 1.00 96.19 162 VAL A N 1
ATOM 1292 C CA . VAL A 1 162 ? -7.655 -5.799 -4.739 1.00 96.19 162 VAL A CA 1
ATOM 1293 C C . VAL A 1 162 ? -8.108 -6.626 -3.530 1.00 96.19 162 VAL A C 1
ATOM 1295 O O . VAL A 1 162 ? -9.236 -7.130 -3.520 1.00 96.19 162 VAL A O 1
ATOM 1298 N N . PRO A 1 163 ? -7.266 -6.784 -2.490 1.00 95.94 163 PRO A N 1
ATOM 1299 C CA . PRO A 1 163 ? -7.714 -7.361 -1.228 1.00 95.94 163 PRO A CA 1
ATOM 1300 C C . PRO A 1 163 ? -8.781 -6.472 -0.580 1.00 95.94 163 PRO A C 1
ATOM 1302 O O . PRO A 1 163 ? -8.661 -5.254 -0.605 1.00 95.94 163 PRO A O 1
ATOM 1305 N N . LEU A 1 164 ? -9.785 -7.084 0.046 1.00 96.56 164 LEU A N 1
ATOM 1306 C CA . LEU A 1 164 ? -10.727 -6.418 0.944 1.00 96.56 164 LEU A CA 1
ATOM 1307 C C . LEU A 1 164 ? -10.983 -7.346 2.133 1.00 96.56 164 LEU A C 1
ATOM 1309 O O . LEU A 1 164 ? -11.709 -8.333 2.022 1.00 96.56 164 LEU A O 1
ATOM 1313 N N . ILE A 1 165 ? -10.342 -7.053 3.260 1.00 95.50 165 ILE A N 1
ATOM 1314 C CA . ILE A 1 165 ? -10.414 -7.847 4.488 1.00 95.50 165 ILE A CA 1
ATOM 1315 C C . ILE A 1 165 ? -11.073 -6.993 5.564 1.00 95.50 165 ILE A C 1
ATOM 1317 O O . ILE A 1 165 ? -10.647 -5.866 5.797 1.00 95.50 165 ILE A O 1
ATOM 1321 N N . SER A 1 166 ? -12.081 -7.535 6.246 1.00 94.19 166 SER A N 1
ATOM 1322 C CA . SER A 1 166 ? -12.743 -6.880 7.378 1.00 94.19 166 SER A CA 1
ATOM 1323 C C . SER A 1 166 ? -12.725 -7.777 8.612 1.00 94.19 166 SER A C 1
ATOM 1325 O O . SER A 1 166 ? -13.132 -8.937 8.530 1.00 94.19 166 SER A O 1
ATOM 1327 N N . VAL A 1 167 ? -12.318 -7.237 9.759 1.00 94.94 167 VAL A N 1
ATOM 1328 C CA . VAL A 1 167 ? -12.278 -7.944 11.045 1.00 94.94 167 VAL A CA 1
ATOM 1329 C C . VAL A 1 167 ? -12.973 -7.093 12.099 1.00 94.94 167 VAL A C 1
ATOM 1331 O O . VAL A 1 167 ? -12.585 -5.948 12.321 1.00 94.94 167 VAL A O 1
ATOM 1334 N N . ARG A 1 168 ? -13.997 -7.645 12.757 1.00 93.62 168 ARG A N 1
ATOM 1335 C CA . ARG A 1 168 ? -14.668 -6.988 13.885 1.00 93.62 168 ARG A CA 1
ATOM 1336 C C . ARG A 1 168 ? -14.167 -7.565 15.204 1.00 93.62 168 ARG A C 1
ATOM 1338 O O . ARG A 1 168 ? -14.137 -8.785 15.379 1.00 93.62 168 ARG A O 1
ATOM 1345 N N . TYR A 1 169 ? -13.820 -6.669 16.115 1.00 94.25 169 TYR A N 1
ATOM 1346 C CA . TYR A 1 169 ? -13.462 -6.961 17.491 1.00 94.25 169 TYR A CA 1
ATOM 1347 C C . TYR A 1 169 ? -14.566 -6.477 18.434 1.00 94.25 169 TYR A C 1
ATOM 1349 O O . TYR A 1 169 ? -15.121 -5.400 18.215 1.00 94.25 169 TYR A O 1
ATOM 1357 N N . ILE A 1 170 ? -14.882 -7.282 19.452 1.00 93.69 170 ILE A N 1
ATOM 1358 C CA . ILE A 1 170 ? -15.727 -6.925 20.602 1.00 93.69 170 ILE A CA 1
ATOM 1359 C C . ILE A 1 170 ? -15.058 -7.490 21.859 1.00 93.69 170 ILE A C 1
ATOM 1361 O O . ILE A 1 170 ? -14.681 -8.665 21.896 1.00 93.69 170 ILE A O 1
ATOM 1365 N N . SER A 1 171 ? -14.883 -6.649 22.879 1.00 93.62 171 SER A N 1
ATOM 1366 C CA . SER A 1 171 ? -14.116 -6.958 24.094 1.00 93.62 171 SER A CA 1
ATOM 1367 C C . SER A 1 171 ? -12.736 -7.574 23.797 1.00 93.62 171 SER A C 1
ATOM 1369 O O . SER A 1 171 ? -12.330 -8.556 24.423 1.00 93.62 171 SER A O 1
ATOM 1371 N N . GLY A 1 172 ? -12.048 -7.052 22.776 1.00 92.88 172 GLY A N 1
ATOM 1372 C CA . GLY A 1 172 ? -10.708 -7.486 22.358 1.00 92.88 172 GLY A CA 1
ATOM 1373 C C . GLY A 1 172 ? -10.663 -8.828 21.623 1.00 92.88 172 GLY A C 1
ATOM 1374 O O . GLY A 1 172 ? -9.577 -9.337 21.329 1.00 92.88 172 GLY A O 1
ATOM 1375 N N . LYS A 1 173 ? -11.820 -9.423 21.304 1.00 93.94 173 LYS A N 1
ATOM 1376 C CA . LYS A 1 173 ? -11.931 -10.724 20.630 1.00 93.94 173 LYS A CA 1
ATOM 1377 C C . LYS A 1 173 ? -12.545 -10.581 19.249 1.00 93.94 173 LYS A C 1
ATOM 1379 O O . LYS A 1 173 ? -13.487 -9.820 19.054 1.00 93.94 173 LYS A O 1
ATOM 1384 N N . VAL A 1 174 ? -12.038 -11.363 18.300 1.00 94.44 174 VAL A N 1
ATOM 1385 C CA . VAL A 1 174 ? -12.632 -11.469 16.965 1.00 94.44 174 VAL A CA 1
ATOM 1386 C C . VAL A 1 174 ? -13.988 -12.165 17.082 1.00 94.44 174 VAL A C 1
ATOM 1388 O O . VAL A 1 174 ? -14.084 -13.241 17.667 1.00 94.44 174 VAL A O 1
ATOM 1391 N N . VAL A 1 175 ? -15.033 -11.550 16.530 1.00 91.00 175 VAL A N 1
ATOM 1392 C CA . VAL A 1 175 ? -16.431 -11.989 16.729 1.00 91.00 175 VAL A CA 1
ATOM 1393 C C . VAL A 1 175 ? -16.905 -13.064 15.756 1.00 91.00 175 VAL A C 1
ATOM 1395 O O . VAL A 1 175 ? -17.982 -13.626 15.935 1.00 91.00 175 VAL A O 1
ATOM 1398 N N . ARG A 1 176 ? -16.137 -13.329 14.695 1.00 88.31 176 ARG A N 1
ATOM 1399 C CA . ARG A 1 176 ? -16.501 -14.283 13.647 1.00 88.31 176 ARG A CA 1
ATOM 1400 C C . ARG A 1 176 ? -15.284 -15.070 13.190 1.00 88.31 176 ARG A C 1
ATOM 1402 O O . ARG A 1 176 ? -14.194 -14.518 13.057 1.00 88.31 176 ARG A O 1
ATOM 1409 N N . GLU A 1 177 ? -15.489 -16.351 12.914 1.00 89.81 177 GLU A N 1
ATOM 1410 C CA . GLU A 1 177 ? -14.464 -17.188 12.301 1.00 89.81 177 GLU A CA 1
ATOM 1411 C C . GLU A 1 177 ? -14.103 -16.701 10.894 1.00 89.81 177 GLU A C 1
ATOM 1413 O O . GLU A 1 177 ? -14.892 -16.051 10.200 1.00 89.81 177 GLU A O 1
ATOM 1418 N N . ARG A 1 178 ? -12.884 -17.033 10.464 1.00 92.12 178 ARG A N 1
ATOM 1419 C CA . ARG A 1 178 ? -12.397 -16.698 9.128 1.00 92.12 178 ARG A CA 1
ATOM 1420 C C . ARG A 1 178 ? -13.299 -17.339 8.073 1.00 92.12 178 ARG A C 1
ATOM 1422 O O . ARG A 1 178 ? -13.405 -18.557 7.999 1.00 92.12 178 ARG A O 1
ATOM 1429 N N . SER A 1 179 ? -13.858 -16.514 7.195 1.00 94.88 179 SER A N 1
ATOM 1430 C CA . SER A 1 179 ? -14.608 -16.957 6.019 1.00 94.88 179 SER A CA 1
ATOM 1431 C C . SER A 1 179 ? -14.195 -16.161 4.787 1.00 94.88 179 SER A C 1
ATOM 1433 O O . SER A 1 179 ? -13.867 -14.981 4.902 1.00 94.88 179 SER A O 1
ATOM 1435 N N . THR A 1 180 ? -14.269 -16.784 3.614 1.00 95.00 180 THR A N 1
ATOM 1436 C CA . THR A 1 180 ? -14.100 -16.109 2.321 1.00 95.00 180 THR A CA 1
ATOM 1437 C C . THR A 1 180 ? -15.468 -15.894 1.690 1.00 95.00 180 THR A C 1
ATOM 1439 O O . THR A 1 180 ? -16.306 -16.793 1.714 1.00 95.00 180 THR A O 1
ATOM 1442 N N . ILE A 1 181 ? -15.691 -14.709 1.127 1.00 93.12 181 ILE A N 1
ATOM 1443 C CA . ILE A 1 181 ? -16.906 -14.372 0.383 1.00 93.12 181 ILE A CA 1
ATOM 1444 C C . ILE A 1 181 ? -16.489 -14.128 -1.064 1.00 93.12 181 ILE A C 1
ATOM 1446 O O . ILE A 1 181 ? -15.689 -13.234 -1.320 1.00 93.12 181 ILE A O 1
ATOM 1450 N N . ASP A 1 182 ? -17.028 -14.913 -1.996 1.00 93.62 182 ASP A N 1
ATOM 1451 C CA . ASP A 1 182 ? -16.697 -14.831 -3.429 1.00 93.62 182 ASP A CA 1
ATOM 1452 C C . ASP A 1 182 ? -17.756 -14.049 -4.227 1.00 93.62 182 ASP A C 1
ATOM 1454 O O . ASP A 1 182 ? -18.114 -14.375 -5.356 1.00 93.62 182 ASP A O 1
ATOM 1458 N N . HIS A 1 183 ? -18.320 -13.014 -3.604 1.00 93.31 183 HIS A N 1
ATOM 1459 C CA . HIS A 1 183 ? -19.261 -12.115 -4.260 1.00 93.31 183 HIS A CA 1
ATOM 1460 C C . HIS A 1 183 ? -18.538 -10.856 -4.743 1.00 93.31 183 HIS A C 1
ATOM 1462 O O . HIS A 1 183 ? -17.740 -10.294 -3.986 1.00 93.31 183 HIS A O 1
ATOM 1468 N N . PRO A 1 184 ? -18.836 -10.365 -5.960 1.00 92.75 184 PRO A N 1
ATOM 1469 C CA . PRO A 1 184 ? -18.293 -9.101 -6.433 1.00 92.75 184 PRO A CA 1
ATOM 1470 C C . PRO A 1 184 ? -18.596 -7.958 -5.458 1.00 92.75 184 PRO A C 1
ATOM 1472 O O . PRO A 1 184 ? -19.748 -7.706 -5.102 1.00 92.75 184 PRO A O 1
ATOM 1475 N N . ALA A 1 185 ? -17.548 -7.246 -5.052 1.00 93.94 185 ALA A N 1
ATOM 1476 C CA . ALA A 1 185 ? -17.619 -6.065 -4.204 1.00 93.94 185 ALA A CA 1
ATOM 1477 C C . ALA A 1 185 ? -16.842 -4.912 -4.853 1.00 93.94 185 ALA A C 1
ATOM 1479 O O . ALA A 1 185 ? -15.946 -5.131 -5.665 1.00 93.94 185 ALA A O 1
ATOM 1480 N N . SER A 1 186 ? -17.190 -3.674 -4.497 1.00 94.88 186 SER A N 1
ATOM 1481 C CA . SER A 1 186 ? -16.536 -2.473 -5.023 1.00 94.88 186 SER A CA 1
ATOM 1482 C C . SER A 1 186 ? -16.147 -1.534 -3.892 1.00 94.88 186 SER A C 1
ATOM 1484 O O . SER A 1 186 ? -16.961 -1.253 -3.008 1.00 94.88 186 SER A O 1
ATOM 1486 N N . LEU A 1 187 ? -14.934 -0.982 -3.969 1.00 95.50 187 LEU A N 1
ATOM 1487 C CA . LEU A 1 187 ? -14.445 0.026 -3.026 1.00 95.50 187 LEU A CA 1
ATOM 1488 C C . LEU A 1 187 ? -15.289 1.302 -3.021 1.00 95.50 187 LEU A C 1
ATOM 1490 O O . LEU A 1 187 ? -15.357 1.985 -2.006 1.00 95.50 187 LEU A O 1
ATOM 1494 N N . THR A 1 188 ? -16.015 1.588 -4.105 1.00 95.81 188 THR A N 1
ATOM 1495 C CA . THR A 1 188 ? -16.960 2.718 -4.162 1.00 95.81 188 THR A CA 1
ATOM 1496 C C . THR A 1 188 ? -18.071 2.610 -3.112 1.00 95.81 188 THR A C 1
ATOM 1498 O O . THR A 1 188 ? -18.615 3.621 -2.674 1.00 95.81 188 THR A O 1
ATOM 1501 N N . ARG A 1 189 ? -18.385 1.391 -2.651 1.00 95.06 189 ARG A N 1
ATOM 1502 C CA . ARG A 1 189 ? -19.372 1.134 -1.594 1.00 95.06 189 ARG A CA 1
ATOM 1503 C C . ARG A 1 189 ? -18.767 1.111 -0.191 1.00 95.06 189 ARG A C 1
ATOM 1505 O O . ARG A 1 189 ? -19.520 1.010 0.774 1.00 95.06 189 ARG A O 1
ATOM 1512 N N . LEU A 1 190 ? -17.441 1.201 -0.056 1.00 94.12 190 LEU A N 1
ATOM 1513 C CA . LEU A 1 190 ? -16.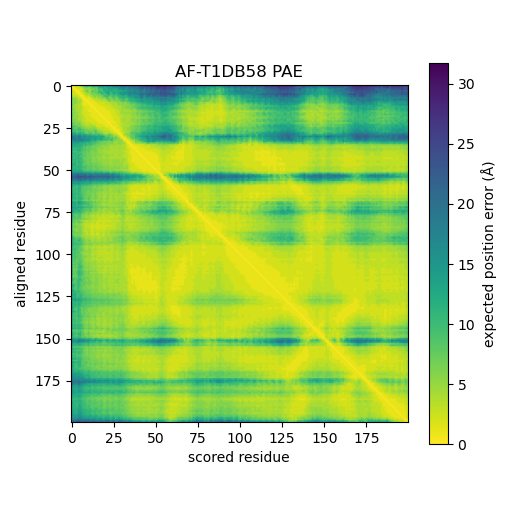751 1.017 1.221 1.00 94.12 190 LEU A CA 1
ATOM 1514 C C . LEU A 1 190 ? -17.210 2.025 2.278 1.00 94.12 190 LEU A C 1
ATOM 1516 O O . LEU A 1 190 ? -17.474 1.635 3.411 1.00 94.12 190 LEU A O 1
ATOM 1520 N N . HIS A 1 191 ? -17.380 3.294 1.898 1.00 92.75 191 HIS A N 1
ATOM 1521 C CA . HIS A 1 191 ? -17.890 4.329 2.799 1.00 92.75 191 HIS A CA 1
ATOM 1522 C C . HIS A 1 191 ? -19.261 3.953 3.384 1.00 92.75 191 HIS A C 1
ATOM 1524 O O . HIS A 1 191 ? -19.427 3.912 4.602 1.00 92.75 191 HIS A O 1
ATOM 1530 N N . GLN A 1 192 ? -20.225 3.616 2.519 1.00 93.44 192 GLN A N 1
ATOM 1531 C CA . GLN A 1 192 ? -21.576 3.249 2.948 1.00 93.44 192 GLN A CA 1
ATOM 1532 C C . GLN A 1 192 ? -21.572 1.996 3.830 1.00 93.44 192 GLN A C 1
ATOM 1534 O O . GLN A 1 192 ? -22.267 1.950 4.841 1.00 93.44 192 GLN A O 1
ATOM 1539 N N . THR A 1 193 ? -20.783 0.983 3.460 1.00 91.94 193 THR A N 1
ATOM 1540 C CA . THR A 1 193 ? -20.664 -0.261 4.228 1.00 91.94 193 THR A CA 1
ATOM 1541 C C . THR A 1 193 ? -20.111 0.001 5.627 1.00 91.94 193 THR A C 1
ATOM 1543 O O . THR A 1 193 ? -20.695 -0.461 6.603 1.00 91.94 193 THR A O 1
ATOM 1546 N N . THR A 1 194 ? -19.026 0.771 5.741 1.00 91.19 194 THR A N 1
ATOM 1547 C CA . THR A 1 194 ? -18.415 1.109 7.035 1.00 91.19 194 THR A CA 1
ATOM 1548 C C . THR A 1 194 ? -19.376 1.906 7.912 1.00 91.19 194 THR A C 1
ATOM 1550 O O . THR A 1 194 ? -19.525 1.587 9.089 1.00 91.19 194 THR A O 1
ATOM 1553 N N . TYR A 1 195 ? -20.076 2.891 7.339 1.00 90.38 195 TYR A N 1
ATOM 1554 C CA . TYR A 1 195 ? -21.068 3.686 8.064 1.00 90.38 195 TYR A CA 1
ATOM 1555 C C . TYR A 1 195 ? -22.195 2.815 8.636 1.00 90.38 195 TYR A C 1
ATOM 1557 O O . TYR A 1 195 ? -22.477 2.888 9.828 1.00 90.38 195 TYR A O 1
ATOM 1565 N N . ASN A 1 196 ? -22.770 1.927 7.819 1.00 90.44 196 ASN A N 1
ATOM 1566 C CA . ASN A 1 196 ? -23.865 1.046 8.237 1.00 90.44 196 ASN A CA 1
ATOM 1567 C C . ASN A 1 196 ? -23.474 0.074 9.359 1.00 90.44 196 ASN A C 1
ATOM 1569 O O . ASN A 1 196 ? -24.338 -0.344 10.126 1.00 90.44 196 ASN A O 1
ATOM 1573 N N . ILE A 1 197 ? -22.204 -0.340 9.420 1.00 87.25 197 ILE A N 1
ATOM 1574 C CA . ILE A 1 197 ? -21.695 -1.210 10.489 1.00 87.25 197 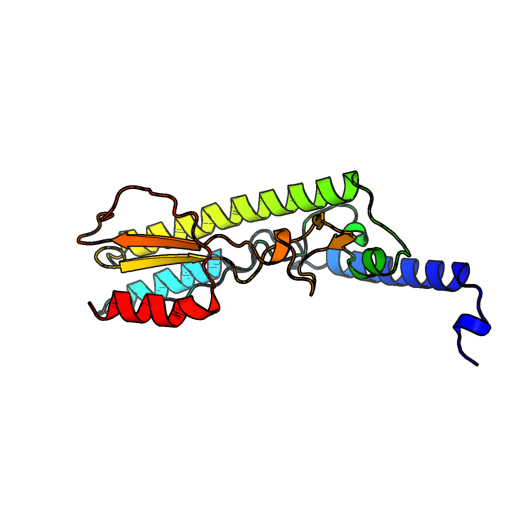ILE A CA 1
ATOM 1575 C C . ILE A 1 197 ? -21.435 -0.400 11.761 1.00 87.25 197 ILE A C 1
ATOM 1577 O O . ILE A 1 197 ? -21.666 -0.897 12.856 1.00 87.25 197 ILE A O 1
ATOM 1581 N N . ALA A 1 198 ? -20.936 0.829 11.627 1.00 83.44 198 ALA A N 1
ATOM 1582 C CA . ALA A 1 198 ? -20.638 1.697 12.762 1.00 83.44 198 ALA A CA 1
ATOM 1583 C C . ALA A 1 198 ? -21.896 2.281 13.432 1.00 83.44 198 ALA A C 1
ATOM 1585 O O . ALA A 1 198 ? -21.814 2.729 14.571 1.00 83.44 198 ALA A O 1
ATOM 1586 N N . SER A 1 199 ? -23.036 2.306 12.733 1.00 82.88 199 SER A N 1
ATOM 1587 C CA . SER A 1 199 ? -24.315 2.822 13.239 1.00 82.88 199 SER A CA 1
ATOM 1588 C C . SER A 1 199 ? -25.203 1.778 13.933 1.00 82.88 199 SER A C 1
ATOM 1590 O O . SER A 1 199 ? -26.319 2.120 14.321 1.00 82.88 199 SER A O 1
ATOM 1592 N N . GLN A 1 200 ? -24.767 0.518 14.004 1.00 73.25 200 GLN A N 1
ATOM 1593 C CA . GLN A 1 200 ? -25.447 -0.576 14.714 1.00 73.25 200 GLN A CA 1
ATOM 1594 C C . GLN A 1 200 ? -24.872 -0.724 16.118 1.00 73.25 200 GLN A C 1
ATOM 1596 O O . GLN A 1 200 ? -25.681 -0.958 17.040 1.00 73.25 200 GLN A O 1
#

Radius of gyration: 21.8 Å; Cα contacts (8 Å, |Δi|>4): 184; chains: 1; bounding box: 47×36×68 Å

Organism: NCBI:txid410659

Nearest PDB structures (foldseek):
  6pt6-assembly1_B  TM=5.873E-01  e=1.356E-02  Pseudoalteromonas fuliginea
  6pt4-assembly1_A  TM=5.869E-01  e=1.517E-02  Pseudoalteromonas fuliginea
  6ptk-assembly1_A  TM=5.843E-01  e=2.510E-02  Pseudoalteromonas fuliginea
  8sik-assembly1_A  TM=2.617E-01  e=7.128E+00  Homo sapiens

Sequence (200 aa):
CTLSNIIPSLILDSMYIKLRKKMAKSVSESNDTYKLDRGSKLTNKHLLSYLNTKNESPKFIFMNYIEAHEGYPVEDAIIQDKWLHLSGIKPLEENEFGKLHSAYKERINYLDLRVGDALKILKNTGTLDDALVILTSDHGQSFGDHGTMYHSEIPYNSIAKVPLISVRYISGKVVRERSTIDHPASLTRLHQTTYNIASQ

Solvent-accessible surface area (backbone atoms only — not comparable to full-atom values): 12132 Å² total; per-residue (Å²): 138,54,69,77,80,74,42,61,63,73,58,54,49,52,52,49,52,54,52,50,44,54,50,28,49,58,47,67,72,36,87,66,51,51,45,77,73,69,48,54,68,56,53,44,52,50,50,51,55,50,62,74,73,46,96,65,80,79,94,75,86,88,87,87,78,63,44,65,55,89,58,63,84,53,92,64,43,58,81,71,39,55,64,42,31,70,69,61,78,46,63,76,52,73,70,56,32,49,51,53,52,52,43,41,50,52,26,46,55,52,42,52,54,50,52,51,51,42,53,50,47,36,49,77,71,53,55,36,23,71,29,78,48,74,51,68,54,96,58,33,59,29,68,46,63,96,73,34,51,43,82,49,100,57,81,45,61,52,31,62,61,47,62,79,48,78,48,50,27,50,87,63,34,74,76,67,79,95,77,87,78,96,65,96,79,58,77,90,48,46,65,62,54,53,50,63,63,72,73,109